Protein AF-W2S645-F1 (afdb_monomer)

Mean predicted aligned error: 14.02 Å

Radius of gyration: 31.03 Å; Cα contacts (8 Å, |Δi|>4): 137; chains: 1; bounding box: 43×49×145 Å

Sequence (238 aa):
MSNQQPLQQSALLRNGGEDGESGNEASSAQEDRTIAEILSVLRNLRITIPTTQTELHSRLSTARNIIAFLNGSSWLARPDRYDDQIFIIAELQNISYHDTDFGGAQDIAQWCVRSYLELLAQNRADEAPEVLTGLGHAWLLRAQRILARIHRQEGSSSSGASSGQRSAGRAYSITSSEDAREAARQNIEADARAGGPDYVEARGMLLPATEHFQRAVAAAERAGRSSGDCLASVSLLA

pLDDT: mean 77.24, std 18.55, range [36.47, 97.62]

Foldseek 3Di:
DDDDDDDDDDDDDDDDDDPPPVVVVVVVVVVVVVLVVLLVVLVVVVVDDDPDPVVLVVLLVSLVVVLVVVVVDCVLVDPVCVVSLLSNLLSLCVSQLSDLAPHGPVVSLVSSLVSLVSNCVNVPVQQCLSSLLSNLVSLVSRLSNLVVVVVVVVVVVPPDPDDDPPDDDDDDDPCVVVVVVVVVVVVVVVVVCCPDPSVVVSCVSNVSSVVSNVSSVSNCVVVVVVDCVNVVVVVVVD

Secondary structure (DSSP, 8-state):
----------------SSTTHHHHHHHHHHHHHHHHHHHHHHHHHHH----SHHHHHHHHHHHHHHHHHHHTSSGGG-GGGHHHHHHHHHHHHHHHTS-TTT---HHHHHHHHHHHHHHHHHS-TTS-HHHHHHHHHHHHHHHHHHHHHHHHHHHHTT-SS-S---------S-HHHHHHHHHHHHHHHHHHHHTSHHHHHHHHHHHHHHHHHHHHHHHHHHTT---THHHHHHHTT-

Solvent-accessible surface area (backbone atoms only — not comparable to full-atom values): 13975 Å² total; per-residue (Å²): 135,85,82,85,88,87,87,87,86,87,87,81,87,92,82,88,88,69,78,67,62,63,54,53,52,54,50,51,53,50,50,54,51,52,50,55,50,50,53,52,51,51,56,53,48,72,78,54,78,68,87,44,73,66,53,45,51,52,50,53,52,52,50,49,53,51,50,56,53,52,74,76,46,68,67,85,79,41,79,94,42,50,70,59,51,54,51,54,41,52,54,46,34,54,62,16,55,74,38,56,71,83,55,40,47,59,71,50,38,53,48,32,53,51,52,37,53,52,48,36,68,71,61,47,81,64,70,48,29,68,47,27,40,52,51,14,48,52,30,47,60,65,29,32,34,46,50,48,49,52,51,53,54,59,64,59,70,71,77,81,86,83,85,79,93,83,73,92,79,82,93,66,100,53,60,73,64,51,52,52,50,49,51,50,48,52,50,53,51,49,55,58,48,60,72,28,71,62,46,51,52,36,49,67,32,43,51,60,15,52,54,27,38,54,50,15,52,55,20,28,54,75,68,70,58,74,52,68,66,70,56,49,67,58,63,77,76,116

Structure (mmCIF, N/CA/C/O backbone):
data_AF-W2S645-F1
#
_entry.id   AF-W2S645-F1
#
loop_
_atom_site.group_PDB
_atom_site.id
_atom_site.type_symbol
_atom_site.label_atom_id
_atom_site.label_alt_id
_atom_site.label_comp_id
_atom_site.label_asym_id
_atom_site.label_entity_id
_atom_site.label_seq_id
_atom_site.pdbx_PDB_ins_code
_atom_site.Cartn_x
_atom_site.Cartn_y
_atom_site.Cartn_z
_atom_site.occupancy
_atom_site.B_iso_or_equiv
_atom_site.auth_seq_id
_atom_site.auth_comp_id
_atom_site.auth_asym_id
_atom_site.auth_atom_id
_atom_site.pdbx_PDB_model_num
ATOM 1 N N . MET A 1 1 ? -20.274 30.494 88.418 1.00 38.84 1 MET A N 1
ATOM 2 C CA . MET A 1 1 ? -19.403 29.318 88.211 1.00 38.84 1 MET A CA 1
ATOM 3 C C . MET A 1 1 ? -19.685 28.847 86.792 1.00 38.84 1 MET A C 1
ATOM 5 O O . MET A 1 1 ? -20.747 28.298 86.568 1.00 38.84 1 MET A O 1
ATOM 9 N N . SER A 1 2 ? -19.017 29.459 85.808 1.00 38.66 2 SER A N 1
ATOM 10 C CA . SER A 1 2 ? -17.857 28.882 85.087 1.00 38.66 2 SER A CA 1
ATOM 11 C C . SER A 1 2 ? -18.331 27.923 83.986 1.00 38.66 2 SER A C 1
ATOM 13 O O . SER A 1 2 ? -19.128 27.053 84.286 1.00 38.66 2 SER A O 1
ATOM 15 N N . ASN A 1 3 ? -17.882 27.925 82.734 1.00 38.06 3 ASN A N 1
ATOM 16 C CA . ASN A 1 3 ? -17.053 28.790 81.892 1.00 38.06 3 ASN A CA 1
ATOM 17 C C . ASN A 1 3 ? -17.103 28.139 80.474 1.00 38.06 3 ASN A C 1
ATOM 19 O O . ASN A 1 3 ? -17.339 26.938 80.394 1.00 38.06 3 ASN A O 1
ATOM 23 N N . GLN A 1 4 ? -16.790 28.900 79.415 1.00 41.31 4 GLN A N 1
ATOM 24 C CA . GLN A 1 4 ? -16.292 28.461 78.082 1.00 41.31 4 GLN A CA 1
ATOM 25 C C . GLN A 1 4 ? -17.241 27.932 76.966 1.00 41.31 4 GLN A C 1
ATOM 27 O O . GLN A 1 4 ? -17.705 26.798 76.964 1.00 41.31 4 GLN A O 1
ATOM 32 N N . GLN A 1 5 ? -17.384 28.766 75.922 1.00 44.97 5 GLN A N 1
ATOM 33 C CA . GLN A 1 5 ? -17.409 28.414 74.479 1.00 44.97 5 GLN A CA 1
ATOM 34 C C . GLN A 1 5 ? -15.957 28.156 73.960 1.00 44.97 5 GLN A C 1
ATOM 36 O O . GLN A 1 5 ? -15.031 28.408 74.736 1.00 44.97 5 GLN A O 1
ATOM 41 N N . PRO A 1 6 ? -15.666 27.964 72.644 1.00 65.50 6 PRO A N 1
ATOM 42 C CA . PRO A 1 6 ? -16.213 27.088 71.572 1.00 65.50 6 PRO A CA 1
ATOM 43 C C . PRO A 1 6 ? -15.082 26.375 70.761 1.00 65.50 6 PRO A C 1
ATOM 45 O O . PRO A 1 6 ? -13.963 26.865 70.765 1.00 65.50 6 PRO A O 1
ATOM 48 N N . LEU A 1 7 ? -15.336 25.321 69.959 1.00 40.84 7 LEU A N 1
ATOM 49 C CA . LEU A 1 7 ? -14.443 24.934 68.834 1.00 40.84 7 LEU A CA 1
ATOM 50 C C . LEU A 1 7 ? -15.182 24.192 67.700 1.00 40.84 7 LEU A C 1
ATOM 52 O O . LEU A 1 7 ? -16.014 23.321 67.932 1.00 40.84 7 LEU A O 1
ATOM 56 N N . GLN A 1 8 ? -14.839 24.583 66.471 1.00 46.38 8 GLN A N 1
ATOM 57 C CA . GLN A 1 8 ? -15.268 24.046 65.176 1.00 46.38 8 GLN A CA 1
ATOM 58 C C . GLN A 1 8 ? -14.638 22.676 64.872 1.00 46.38 8 GLN A C 1
ATOM 60 O O . GLN A 1 8 ? -13.473 22.486 65.212 1.00 46.38 8 GLN A O 1
ATOM 65 N N . GLN A 1 9 ? -15.305 21.809 64.091 1.00 39.84 9 GLN A N 1
ATOM 66 C CA . GLN A 1 9 ? -14.607 21.088 63.015 1.00 39.84 9 GLN A CA 1
ATOM 67 C C . GLN A 1 9 ? -15.524 20.500 61.933 1.00 39.84 9 GLN A C 1
ATOM 69 O O . GLN A 1 9 ? -16.557 19.888 62.187 1.00 39.84 9 GLN A O 1
ATOM 74 N N . SER A 1 10 ? -15.071 20.738 60.711 1.00 45.22 10 SER A N 1
ATOM 75 C CA . SER A 1 10 ? -15.556 20.342 59.400 1.00 45.22 10 SER A CA 1
ATOM 76 C C . SER A 1 10 ? -15.635 18.827 59.181 1.00 45.22 10 SER A C 1
ATOM 78 O O . SER A 1 10 ? -14.757 18.090 59.617 1.00 45.22 10 SER A O 1
ATOM 80 N N . ALA A 1 11 ? -16.595 18.394 58.362 1.00 44.31 11 ALA A N 1
ATOM 81 C CA . ALA A 1 11 ? -16.482 17.180 57.551 1.00 44.31 11 ALA A CA 1
ATOM 82 C C . ALA A 1 11 ? -17.111 17.442 56.173 1.00 44.31 11 ALA A C 1
ATOM 84 O O . ALA A 1 11 ? -18.239 17.065 55.868 1.00 44.31 11 ALA A O 1
ATOM 85 N N . LEU A 1 12 ? -16.348 18.184 55.375 1.00 43.97 12 LEU A N 1
ATOM 86 C CA . LEU A 1 12 ? -16.385 18.178 53.918 1.00 43.97 12 LEU A CA 1
ATOM 87 C C . LEU A 1 12 ? -15.710 16.872 53.447 1.00 43.97 12 LEU A C 1
ATOM 89 O O . LEU A 1 12 ? -14.808 16.390 54.130 1.00 43.97 12 LEU A O 1
ATOM 93 N N . LEU A 1 13 ? -16.082 16.402 52.249 1.00 44.91 13 LEU A N 1
ATOM 94 C CA . LEU A 1 13 ? -15.442 15.359 51.420 1.00 44.91 13 LEU A CA 1
ATOM 95 C C . LEU A 1 13 ? -16.039 13.943 51.497 1.00 44.91 13 LEU A C 1
ATOM 97 O O . LEU A 1 13 ? -15.514 13.047 52.152 1.00 44.91 13 LEU A O 1
ATOM 101 N N . ARG A 1 14 ? -17.047 13.704 50.650 1.00 46.19 14 ARG A N 1
ATOM 102 C CA . ARG A 1 14 ? -17.091 12.472 49.847 1.00 46.19 14 ARG A CA 1
ATOM 103 C C . ARG A 1 14 ? -17.793 12.723 48.512 1.00 46.19 14 ARG A C 1
ATOM 105 O O . ARG A 1 14 ? -18.916 12.295 48.320 1.00 46.19 14 ARG A O 1
ATOM 112 N N . ASN A 1 15 ? -17.122 13.449 47.625 1.00 47.44 15 ASN A N 1
ATOM 113 C CA . ASN A 1 15 ? -17.332 13.379 46.179 1.00 47.44 15 ASN A CA 1
ATOM 114 C C . ASN A 1 15 ? -15.948 13.531 45.550 1.00 47.44 15 ASN A C 1
ATOM 116 O O . ASN A 1 15 ? -15.304 14.564 45.706 1.00 47.44 15 ASN A O 1
ATOM 120 N N . GLY A 1 16 ? -15.458 12.456 44.953 1.00 52.47 16 GLY A N 1
ATOM 121 C CA . GLY A 1 16 ? -14.119 12.365 44.386 1.00 52.47 16 GLY A CA 1
ATOM 122 C C . GLY A 1 16 ? -13.925 10.951 43.872 1.00 52.47 16 GLY A C 1
ATOM 123 O O . GLY A 1 16 ? -13.425 10.095 44.599 1.00 52.47 16 GLY A O 1
ATOM 124 N N . GLY A 1 17 ? -14.425 10.697 42.664 1.00 49.31 17 GLY A N 1
ATOM 125 C CA . GLY A 1 17 ? -14.349 9.377 42.045 1.00 49.31 17 GLY A CA 1
ATOM 126 C C . GLY A 1 17 ? -14.963 9.223 40.651 1.00 49.31 17 GLY A C 1
ATOM 127 O O . GLY A 1 17 ? -14.959 8.100 40.172 1.00 49.31 17 GLY A O 1
ATOM 128 N N . GLU A 1 18 ? -15.464 10.279 39.994 1.00 53.81 18 GLU A N 1
ATOM 129 C CA . GLU A 1 18 ? -16.131 10.153 38.675 1.00 53.81 18 GLU A CA 1
ATOM 130 C C . GLU A 1 18 ? -15.509 11.022 37.559 1.00 53.81 18 GLU A C 1
ATOM 132 O O . GLU A 1 18 ? -15.958 10.986 36.416 1.00 53.81 18 GLU A O 1
ATOM 137 N N . ASP A 1 19 ? -14.421 11.751 37.834 1.00 53.75 19 ASP A N 1
ATOM 138 C CA . ASP A 1 19 ? -13.823 12.681 36.854 1.00 53.75 19 ASP A CA 1
ATOM 139 C C . ASP A 1 19 ? -12.869 12.001 35.842 1.00 53.75 19 ASP A C 1
ATOM 141 O O . ASP A 1 19 ? -12.297 12.661 34.975 1.00 53.75 19 ASP A O 1
ATOM 145 N N . GLY A 1 20 ? -12.658 10.682 35.948 1.00 52.88 20 GLY A N 1
ATOM 146 C CA . GLY A 1 20 ? -11.708 9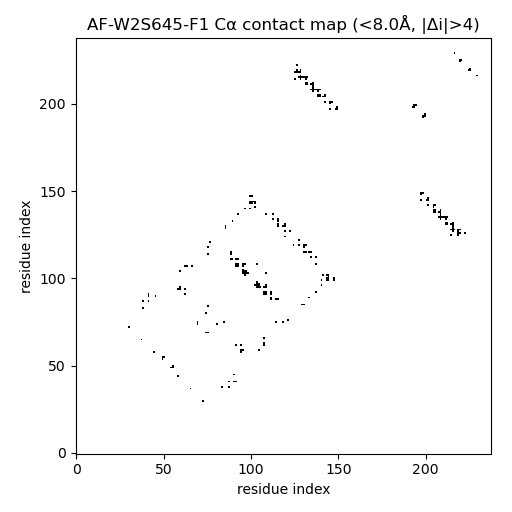.932 35.110 1.00 52.88 20 GLY A CA 1
ATOM 147 C C . GLY A 1 20 ? -12.299 9.342 33.824 1.00 52.88 20 GLY A C 1
ATOM 148 O O . GLY A 1 20 ? -11.622 9.315 32.797 1.00 52.88 20 GLY A O 1
ATOM 149 N N . GLU A 1 21 ? -13.554 8.886 33.852 1.00 52.78 21 GLU A N 1
ATOM 150 C CA . GLU A 1 21 ? -14.207 8.257 32.688 1.00 52.78 21 GLU A CA 1
ATOM 151 C C . GLU A 1 21 ? -14.665 9.295 31.659 1.00 52.78 21 GLU A C 1
ATOM 153 O O . GLU A 1 21 ? -14.428 9.144 30.460 1.00 52.78 21 GLU A O 1
ATOM 158 N N . SER A 1 22 ? -15.210 10.415 32.130 1.00 57.88 22 SER A N 1
ATOM 159 C CA . SER A 1 22 ? -15.741 11.482 31.277 1.00 57.88 22 SER A CA 1
ATOM 160 C C . SER A 1 22 ? -14.655 12.203 30.459 1.00 57.88 22 SER A C 1
ATOM 162 O O . SER A 1 22 ? -14.916 12.652 29.342 1.00 57.88 22 SER A O 1
ATOM 164 N N . GLY A 1 23 ? -13.412 12.258 30.954 1.00 61.41 23 GLY A N 1
ATOM 165 C CA . GLY A 1 23 ? -12.272 12.802 30.206 1.00 61.41 23 GLY A CA 1
ATOM 166 C C . GLY A 1 23 ? -11.786 11.894 29.070 1.00 61.41 23 GLY A C 1
ATOM 167 O O . GLY A 1 23 ? -11.435 12.382 27.993 1.00 61.41 23 GLY A O 1
ATOM 168 N N . ASN A 1 24 ? -11.798 10.574 29.279 1.00 65.56 24 ASN A N 1
ATOM 169 C CA . ASN A 1 24 ? -11.319 9.612 28.286 1.00 65.56 24 ASN A CA 1
ATOM 170 C C . ASN A 1 24 ? -12.340 9.420 27.151 1.00 65.56 24 ASN A C 1
ATOM 172 O O . ASN A 1 24 ? -11.973 9.380 25.976 1.00 65.56 24 ASN A O 1
ATOM 176 N N . GLU A 1 25 ? -13.633 9.410 27.486 1.00 68.56 25 GLU A N 1
ATOM 177 C CA . GLU A 1 25 ? -14.718 9.374 26.500 1.00 68.56 25 GLU A CA 1
ATOM 178 C C . GLU A 1 25 ? -14.715 10.618 25.603 1.00 68.56 25 GLU A C 1
ATOM 180 O O . GLU A 1 25 ? -14.778 10.495 24.378 1.00 68.56 25 GLU A O 1
ATOM 185 N N . ALA A 1 26 ? -14.546 11.814 26.177 1.00 74.56 26 ALA A N 1
ATOM 186 C CA . ALA A 1 26 ? -14.462 13.054 25.405 1.00 74.56 26 ALA A CA 1
ATOM 187 C C . ALA A 1 26 ? -13.250 13.080 24.455 1.00 74.56 26 ALA A C 1
ATOM 189 O O . ALA A 1 26 ? -13.375 13.537 23.315 1.00 74.56 26 ALA A O 1
ATOM 190 N N . SER A 1 27 ? -12.099 12.555 24.895 1.00 79.69 27 SER A N 1
ATOM 191 C CA . SER A 1 27 ? -10.903 12.421 24.054 1.00 79.69 27 SER A CA 1
ATOM 192 C C . SER A 1 27 ? -11.129 11.430 22.911 1.00 79.69 27 SER A C 1
ATOM 194 O O . SER A 1 27 ? -10.865 11.756 21.755 1.00 79.69 27 SER A O 1
ATOM 196 N N . SER A 1 28 ? -11.700 10.257 23.202 1.00 81.94 28 SER A N 1
ATOM 197 C CA . SER A 1 28 ? -11.998 9.238 22.186 1.00 81.94 28 SER A CA 1
ATOM 198 C C . SER A 1 28 ? -13.009 9.724 21.137 1.00 81.94 28 SER A C 1
ATOM 200 O O . SER A 1 28 ? -12.831 9.496 19.942 1.00 81.94 28 SER A O 1
ATOM 202 N N . ALA A 1 29 ? -14.024 10.489 21.554 1.00 86.25 29 ALA A N 1
ATOM 203 C CA . ALA A 1 29 ? -15.000 11.086 20.649 1.00 86.25 29 ALA A CA 1
ATOM 204 C C . ALA A 1 29 ? -14.371 12.161 19.750 1.00 86.25 29 ALA A C 1
ATOM 206 O O . ALA A 1 29 ? -14.770 12.322 18.595 1.00 86.25 29 ALA A O 1
ATOM 207 N N . GLN A 1 30 ? -13.392 12.909 20.264 1.00 88.50 30 GLN A N 1
ATOM 208 C CA . GLN A 1 30 ? -12.650 13.888 19.475 1.00 88.50 30 GLN A CA 1
ATOM 209 C C . GLN A 1 30 ? -11.712 13.208 18.466 1.00 88.50 30 GLN A C 1
ATOM 211 O O . GLN A 1 30 ? -11.620 13.659 17.320 1.00 88.50 30 GLN A O 1
ATOM 216 N N . GLU A 1 31 ? -11.063 12.107 18.850 1.00 88.12 31 GLU A N 1
ATOM 217 C CA . GLU A 1 31 ? -10.284 11.275 17.928 1.00 88.12 31 GLU A CA 1
ATOM 218 C C . GLU A 1 31 ? -11.163 10.723 16.801 1.00 88.12 31 GLU A C 1
ATOM 220 O O . GLU A 1 31 ? -10.813 10.872 15.633 1.00 88.12 31 GLU A O 1
ATOM 225 N N . ASP A 1 32 ? -12.341 10.182 17.122 1.00 90.56 32 ASP A N 1
ATOM 226 C CA . ASP A 1 32 ? -13.281 9.646 16.131 1.00 90.56 32 ASP A CA 1
ATOM 227 C C . ASP A 1 32 ? -13.741 10.710 15.120 1.00 90.56 32 ASP A C 1
ATOM 229 O O . ASP A 1 32 ? -13.794 10.446 13.916 1.00 90.56 32 ASP A O 1
ATOM 233 N N . ARG A 1 33 ? -14.018 11.940 15.578 1.00 93.31 33 ARG A N 1
ATOM 234 C CA . ARG A 1 33 ? -14.317 13.067 14.673 1.00 93.31 33 ARG A CA 1
ATOM 235 C C . ARG A 1 33 ? -13.144 13.367 13.747 1.00 93.31 33 ARG A C 1
ATOM 237 O O . ARG A 1 33 ? -13.340 13.532 12.547 1.00 93.31 33 ARG A O 1
ATOM 244 N N . THR A 1 34 ? -11.933 13.392 14.295 1.00 93.69 34 THR A N 1
ATOM 245 C CA . THR A 1 34 ? -10.722 13.683 13.519 1.00 93.69 34 THR A CA 1
ATOM 246 C C . THR A 1 34 ? -10.455 12.588 12.482 1.00 93.69 34 THR A C 1
ATOM 248 O O . THR A 1 34 ? -10.104 12.886 11.343 1.00 93.69 34 THR A O 1
ATOM 251 N N . ILE A 1 35 ? -10.687 11.317 12.822 1.00 94.69 35 ILE A N 1
ATOM 252 C CA . ILE A 1 35 ? -10.588 10.196 11.875 1.00 94.69 35 ILE A CA 1
ATOM 253 C C . ILE A 1 35 ? -11.623 10.347 10.752 1.00 94.69 35 ILE A C 1
ATOM 255 O O . ILE A 1 35 ? -11.276 10.201 9.580 1.00 94.69 35 ILE A O 1
ATOM 259 N N . ALA A 1 36 ? -12.871 10.702 11.070 1.00 95.06 36 ALA A N 1
ATOM 260 C CA . ALA A 1 36 ? -13.901 10.937 10.058 1.00 95.06 36 ALA A CA 1
ATOM 261 C C . ALA A 1 36 ? -13.526 12.081 9.095 1.00 95.06 36 ALA A C 1
ATOM 263 O O . ALA A 1 36 ? -13.718 11.967 7.879 1.00 95.06 36 ALA A O 1
ATOM 264 N N . GLU A 1 37 ? -12.933 13.156 9.617 1.00 96.50 37 GLU A N 1
ATOM 265 C CA . GLU A 1 37 ? -12.387 14.247 8.808 1.00 96.50 37 GLU A CA 1
ATOM 266 C C . GLU A 1 37 ? -11.248 13.757 7.904 1.00 96.50 37 GLU A C 1
ATOM 268 O O . GLU A 1 37 ? -11.293 13.997 6.696 1.00 96.50 37 GLU A O 1
ATOM 273 N N . ILE A 1 38 ? -10.285 12.997 8.439 1.00 96.94 38 ILE A N 1
ATOM 274 C CA . ILE A 1 38 ? -9.182 12.398 7.667 1.00 96.94 38 ILE A CA 1
ATOM 275 C C . ILE A 1 38 ? -9.719 11.538 6.519 1.00 96.94 38 ILE A C 1
ATOM 277 O O . ILE A 1 38 ? -9.278 11.690 5.378 1.00 96.94 38 ILE A O 1
ATOM 281 N N . LEU A 1 39 ? -10.703 10.675 6.786 1.00 96.62 39 LEU A N 1
ATOM 282 C CA . LEU A 1 39 ? -11.341 9.845 5.763 1.00 96.62 39 LEU A CA 1
ATOM 283 C C . LEU A 1 39 ? -11.970 10.701 4.659 1.00 96.62 39 LEU A C 1
ATOM 285 O O . LEU A 1 39 ? -11.807 10.400 3.476 1.00 96.62 39 LEU A O 1
ATOM 289 N N . SER A 1 40 ? -12.666 11.782 5.022 1.00 96.94 40 SER A N 1
ATOM 290 C CA . SER A 1 40 ? -13.267 12.699 4.047 1.00 96.94 40 SER A CA 1
ATOM 291 C C . SER A 1 40 ? -12.212 13.395 3.177 1.00 96.94 40 SER A C 1
ATOM 293 O O . SER A 1 40 ? -12.368 13.461 1.954 1.00 96.94 40 SER A O 1
ATOM 295 N N . VAL A 1 41 ? -11.104 13.832 3.785 1.00 96.94 41 VAL A N 1
ATOM 296 C CA . VAL A 1 41 ? -9.980 14.472 3.095 1.00 96.94 41 VAL A CA 1
ATOM 297 C C . VAL A 1 41 ? -9.332 13.492 2.127 1.00 96.94 41 VAL A C 1
ATOM 299 O O . VAL A 1 41 ? -9.162 13.825 0.958 1.00 96.94 41 VAL A O 1
ATOM 302 N N . LEU A 1 42 ? -9.020 12.270 2.563 1.00 96.06 42 LEU A N 1
ATOM 303 C CA . LEU A 1 42 ? -8.399 11.257 1.706 1.00 96.06 42 LEU A CA 1
ATOM 304 C C . LEU A 1 42 ? -9.312 10.841 0.545 1.00 96.06 42 LEU A C 1
ATOM 306 O O . LEU A 1 42 ? -8.838 10.726 -0.583 1.00 96.06 42 LEU A O 1
ATOM 310 N N . ARG A 1 43 ? -10.625 10.705 0.773 1.00 95.50 43 ARG A N 1
ATOM 311 C CA . ARG A 1 43 ? -11.601 10.438 -0.303 1.00 95.50 43 ARG A CA 1
ATOM 312 C C . ARG A 1 43 ? -11.644 11.564 -1.338 1.00 95.50 43 ARG A C 1
ATOM 314 O O . ARG A 1 43 ? -11.698 11.282 -2.532 1.00 95.50 43 ARG A O 1
ATOM 321 N N . ASN A 1 44 ? -11.594 12.822 -0.899 1.00 94.19 44 ASN A N 1
ATOM 322 C CA . ASN A 1 44 ? -11.531 13.977 -1.798 1.00 94.19 44 ASN A CA 1
ATOM 323 C C . ASN A 1 44 ? -10.205 14.006 -2.573 1.00 94.19 44 ASN A C 1
ATOM 325 O O . ASN A 1 44 ? -10.182 14.189 -3.792 1.00 94.19 44 ASN A O 1
ATOM 329 N N . LEU A 1 45 ? -9.094 13.737 -1.885 1.00 92.62 45 LEU A N 1
ATOM 330 C CA . LEU A 1 45 ? -7.807 13.623 -2.546 1.00 92.62 45 LEU A CA 1
ATOM 331 C C . LEU A 1 45 ? -7.871 12.540 -3.618 1.00 92.62 45 LEU A C 1
ATOM 333 O O . LEU A 1 45 ? -7.522 12.852 -4.744 1.00 92.62 45 LEU A O 1
ATOM 337 N N . ARG A 1 46 ? -8.364 11.331 -3.341 1.00 90.00 46 ARG A N 1
ATOM 338 C CA . ARG A 1 46 ? -8.416 10.216 -4.305 1.00 90.00 46 ARG A CA 1
ATOM 339 C C . ARG A 1 46 ? -9.012 10.586 -5.669 1.00 90.00 46 ARG A C 1
ATOM 341 O O . ARG A 1 46 ? -8.488 10.150 -6.689 1.00 90.00 46 ARG A O 1
ATOM 348 N N . ILE A 1 47 ? -10.082 11.381 -5.698 1.00 90.75 47 ILE A N 1
ATOM 349 C CA . ILE A 1 47 ? -10.751 11.789 -6.948 1.00 90.75 47 ILE A CA 1
ATOM 350 C C . ILE A 1 47 ? -10.052 12.954 -7.664 1.00 90.75 47 ILE A C 1
ATOM 352 O O . ILE A 1 47 ? -10.288 13.179 -8.849 1.00 90.75 47 ILE A O 1
ATOM 356 N N . THR A 1 48 ? -9.181 13.683 -6.967 1.00 88.06 48 THR A N 1
ATOM 357 C CA . THR A 1 48 ? -8.481 14.853 -7.499 1.00 88.06 48 THR A CA 1
ATOM 358 C C . THR A 1 48 ? -7.085 14.457 -7.978 1.00 88.06 48 THR A C 1
ATOM 360 O O . THR A 1 48 ? -6.210 14.107 -7.182 1.00 88.06 48 THR A O 1
ATOM 363 N N . ILE A 1 49 ? -6.853 14.519 -9.290 1.00 86.25 49 ILE A N 1
ATOM 364 C CA . ILE A 1 49 ? -5.537 14.251 -9.883 1.00 86.25 49 ILE A CA 1
ATOM 365 C C . ILE A 1 49 ? -4.718 15.551 -9.846 1.00 86.25 49 ILE A C 1
ATOM 367 O O . ILE A 1 49 ? -5.186 16.553 -10.387 1.00 86.25 49 ILE A O 1
ATOM 371 N N . PRO A 1 50 ? -3.522 15.569 -9.226 1.00 86.50 50 PRO A N 1
ATOM 372 C CA . PRO A 1 50 ? -2.687 16.762 -9.206 1.00 86.50 50 PRO A CA 1
ATOM 373 C C . PRO A 1 50 ? -2.216 17.077 -10.627 1.00 86.50 50 PRO A C 1
ATOM 375 O O . PRO A 1 50 ? -1.636 16.230 -11.303 1.00 86.50 50 PRO A O 1
ATOM 378 N N . THR A 1 51 ? -2.469 18.302 -11.071 1.00 87.56 51 THR A N 1
ATOM 379 C CA . THR A 1 51 ? -2.062 18.800 -12.394 1.00 87.56 51 THR A CA 1
ATOM 380 C C . THR A 1 51 ? -0.786 19.630 -12.324 1.00 87.56 51 THR A C 1
ATOM 382 O O . THR A 1 51 ? -0.085 19.789 -13.322 1.00 87.56 51 THR A O 1
ATOM 385 N N . THR A 1 52 ? -0.461 20.143 -11.134 1.00 89.69 52 THR A N 1
ATOM 386 C CA . THR A 1 52 ? 0.723 20.969 -10.892 1.00 89.69 52 THR A CA 1
ATOM 387 C C . THR A 1 52 ? 1.617 20.395 -9.795 1.00 89.69 52 THR A C 1
ATOM 389 O O . THR A 1 52 ? 1.171 19.699 -8.880 1.00 89.69 52 THR A O 1
ATOM 392 N N . GLN A 1 53 ? 2.903 20.753 -9.838 1.00 88.69 53 GLN A N 1
ATOM 393 C CA . GLN A 1 53 ? 3.867 20.378 -8.799 1.00 88.69 53 GLN A CA 1
ATOM 394 C C . GLN A 1 53 ? 3.495 20.947 -7.418 1.00 88.69 53 GLN A C 1
ATOM 396 O O . GLN A 1 53 ? 3.752 20.318 -6.391 1.00 88.69 53 GLN A O 1
ATOM 401 N N . THR A 1 54 ? 2.875 22.129 -7.380 1.00 91.31 54 THR A N 1
ATOM 402 C CA . THR A 1 54 ? 2.433 22.772 -6.136 1.00 91.31 54 THR A CA 1
ATOM 403 C C . THR A 1 54 ? 1.296 21.991 -5.476 1.00 91.31 54 THR A C 1
ATOM 405 O O . THR A 1 54 ? 1.333 21.766 -4.267 1.00 91.31 54 THR A O 1
ATOM 408 N N . GLU A 1 55 ? 0.320 21.517 -6.260 1.00 91.31 55 GLU A N 1
ATOM 409 C CA . GLU A 1 55 ? -0.766 20.652 -5.773 1.00 91.31 55 GLU A CA 1
ATOM 410 C C . GLU A 1 55 ? -0.224 19.334 -5.222 1.00 91.31 55 GLU A C 1
ATOM 412 O O . GLU A 1 55 ? -0.621 18.902 -4.139 1.00 91.31 55 GLU A O 1
ATOM 417 N N . LEU A 1 56 ? 0.735 18.725 -5.925 1.00 91.38 56 LEU A N 1
ATOM 418 C CA . LEU A 1 56 ? 1.407 17.519 -5.457 1.00 91.38 56 LEU A CA 1
ATOM 419 C C . LEU A 1 56 ? 2.124 17.757 -4.120 1.00 91.38 56 LEU A C 1
ATOM 421 O O . LEU A 1 56 ? 1.961 16.973 -3.185 1.00 91.38 56 LEU A O 1
ATOM 425 N N . HIS A 1 57 ? 2.885 18.847 -3.997 1.00 92.19 57 HIS A N 1
ATOM 426 C CA . HIS A 1 57 ? 3.568 19.181 -2.748 1.00 92.19 57 HIS A CA 1
ATOM 427 C C . HIS A 1 57 ? 2.579 19.389 -1.594 1.00 92.19 57 HIS A C 1
ATOM 429 O O . HIS A 1 57 ? 2.792 18.854 -0.505 1.00 92.19 57 HIS A O 1
ATOM 435 N N . SER A 1 58 ? 1.470 20.095 -1.843 1.00 94.06 58 SER A N 1
ATOM 436 C CA . SER A 1 58 ? 0.393 20.269 -0.863 1.00 94.06 58 SER A CA 1
ATOM 437 C C . SER A 1 58 ? -0.237 18.937 -0.461 1.00 94.06 58 SER A C 1
ATOM 439 O O . SER A 1 58 ? -0.552 18.720 0.702 1.00 94.06 58 SER A O 1
ATOM 441 N N . ARG A 1 59 ? -0.406 18.008 -1.401 1.00 93.94 59 ARG A N 1
ATOM 442 C CA . ARG A 1 59 ? -0.959 16.682 -1.109 1.00 93.94 59 ARG A CA 1
ATOM 443 C C . ARG A 1 59 ? -0.033 15.869 -0.210 1.00 93.94 59 ARG A C 1
ATOM 445 O O . ARG A 1 59 ? -0.485 15.240 0.745 1.00 93.94 59 ARG A O 1
ATOM 452 N N . LEU A 1 60 ? 1.269 15.909 -0.494 1.00 94.62 60 LEU A N 1
ATOM 453 C CA . LEU A 1 60 ? 2.284 15.240 0.315 1.00 94.62 60 LEU A CA 1
ATOM 454 C C . LEU A 1 60 ? 2.405 15.866 1.711 1.00 94.62 60 LEU A C 1
ATOM 456 O O . LEU A 1 60 ? 2.607 15.139 2.682 1.00 94.62 60 LEU A O 1
ATOM 460 N N . SER A 1 61 ? 2.273 17.189 1.845 1.00 96.00 61 SER A N 1
ATOM 461 C CA . SER A 1 61 ? 2.267 17.840 3.161 1.00 96.00 61 SER A CA 1
ATOM 462 C C . SER A 1 61 ? 1.023 17.464 3.971 1.00 96.00 61 SER A C 1
ATOM 464 O O . SER A 1 61 ? 1.157 17.102 5.140 1.00 96.00 61 SER A O 1
ATOM 466 N N . THR A 1 62 ? -0.161 17.426 3.350 1.00 96.50 62 THR A N 1
ATOM 467 C CA . THR A 1 62 ? -1.387 16.919 3.984 1.00 96.50 62 THR A CA 1
ATOM 468 C C . THR A 1 62 ? -1.216 15.479 4.468 1.00 96.50 62 THR A C 1
ATOM 470 O O . THR A 1 62 ? -1.517 15.189 5.623 1.00 96.50 62 THR A O 1
ATOM 473 N N . ALA A 1 63 ? -0.672 14.589 3.634 1.00 97.00 63 ALA A N 1
ATOM 474 C CA . ALA A 1 63 ? -0.417 13.199 4.010 1.00 97.00 63 ALA A CA 1
ATOM 475 C C . ALA A 1 63 ? 0.525 13.078 5.224 1.00 97.00 63 ALA A C 1
ATOM 477 O O . ALA A 1 63 ? 0.254 12.307 6.144 1.00 97.00 63 ALA A O 1
ATOM 478 N N . ARG A 1 64 ? 1.596 13.881 5.280 1.00 97.62 64 ARG A N 1
ATOM 479 C CA . ARG A 1 64 ? 2.514 13.910 6.434 1.00 97.62 64 ARG A CA 1
ATOM 480 C C . ARG A 1 64 ? 1.847 14.414 7.709 1.00 97.62 64 ARG A C 1
ATOM 482 O O . ARG A 1 64 ? 2.093 13.852 8.772 1.00 97.62 64 ARG A O 1
ATOM 489 N N . ASN A 1 65 ? 0.992 15.430 7.610 1.00 97.62 65 ASN A N 1
ATOM 490 C CA . ASN A 1 65 ? 0.245 15.946 8.758 1.00 97.62 65 ASN A CA 1
ATOM 491 C C . ASN A 1 65 ? -0.726 14.895 9.313 1.00 97.62 65 ASN A C 1
ATOM 493 O O . ASN A 1 65 ? -0.794 14.708 10.526 1.00 97.62 65 ASN A O 1
ATOM 497 N N . ILE A 1 66 ? -1.415 14.165 8.427 1.00 97.56 66 ILE A N 1
ATOM 498 C CA . ILE A 1 66 ? -2.261 13.026 8.805 1.00 97.56 66 ILE A CA 1
ATOM 499 C C . ILE A 1 66 ? -1.421 11.981 9.544 1.00 97.56 66 ILE A C 1
ATOM 501 O O . ILE A 1 66 ? -1.756 11.604 10.661 1.00 97.56 66 ILE A O 1
ATOM 505 N N . ILE A 1 67 ? -0.287 11.564 8.975 1.00 97.38 67 ILE A N 1
ATOM 506 C CA . ILE A 1 67 ? 0.615 10.587 9.605 1.00 97.38 67 ILE A CA 1
ATOM 507 C C . ILE A 1 67 ? 1.098 11.055 10.983 1.00 97.38 67 ILE A C 1
ATOM 509 O O . ILE A 1 67 ? 1.144 10.257 11.920 1.00 97.38 67 ILE A O 1
ATOM 513 N N . ALA A 1 68 ? 1.460 12.332 11.129 1.00 96.88 68 ALA A N 1
ATOM 514 C CA . ALA A 1 68 ? 1.907 12.891 12.400 1.00 96.88 68 ALA A CA 1
ATOM 515 C C . ALA A 1 68 ? 0.819 12.798 13.480 1.00 96.88 68 ALA A C 1
ATOM 517 O O . ALA A 1 68 ? 1.115 12.377 14.597 1.00 96.88 68 ALA A O 1
ATOM 518 N N . PHE A 1 69 ? -0.432 13.118 13.132 1.00 95.44 69 PHE A N 1
ATOM 519 C CA . PHE A 1 69 ? -1.578 12.936 14.024 1.00 95.44 69 PHE A CA 1
ATOM 520 C C . PHE A 1 69 ? -1.780 11.459 14.386 1.00 95.44 69 PHE A C 1
ATOM 522 O O . PHE A 1 69 ? -1.838 11.109 15.563 1.00 95.44 69 PHE A O 1
ATOM 529 N N . LEU A 1 70 ? -1.809 10.580 13.380 1.00 95.31 70 LEU A N 1
ATOM 530 C CA . LEU A 1 70 ? -2.047 9.150 13.568 1.00 95.31 70 LEU A CA 1
ATOM 531 C C . LEU A 1 70 ? -0.987 8.497 14.466 1.00 95.31 70 LEU A C 1
ATOM 533 O O . LEU A 1 70 ? -1.342 7.706 15.335 1.00 95.31 70 LEU A O 1
ATOM 537 N N . ASN A 1 71 ? 0.291 8.868 14.324 1.00 94.19 71 ASN A N 1
ATOM 538 C CA . ASN A 1 71 ? 1.380 8.383 15.185 1.00 94.19 71 ASN A CA 1
ATOM 539 C C . ASN A 1 71 ? 1.227 8.790 16.661 1.00 94.19 71 ASN A C 1
ATOM 541 O O . ASN A 1 71 ? 1.771 8.113 17.529 1.00 94.19 71 ASN A O 1
ATOM 545 N N . GLY A 1 72 ? 0.545 9.903 16.944 1.00 91.12 72 GLY A N 1
ATOM 546 C CA . GLY A 1 72 ? 0.272 10.362 18.308 1.00 91.12 72 GLY A CA 1
ATOM 547 C C . GLY A 1 72 ? -0.978 9.739 18.933 1.00 91.12 72 GLY A C 1
ATOM 548 O O . GLY A 1 72 ? -1.247 9.988 20.104 1.00 91.12 72 GLY A O 1
ATOM 549 N N . SER A 1 73 ? -1.737 8.949 18.170 1.00 90.62 73 SER A N 1
ATOM 550 C CA . SER A 1 73 ? -3.030 8.395 18.581 1.00 90.62 73 SER A CA 1
ATOM 551 C C . SER A 1 73 ? -2.977 6.876 18.755 1.00 90.62 73 SER A C 1
ATOM 553 O O . SER A 1 73 ? -2.132 6.191 18.177 1.00 90.62 73 SER A O 1
ATOM 555 N N . SER A 1 74 ? -3.930 6.325 19.507 1.00 88.38 74 SER A N 1
ATOM 556 C CA . SER A 1 74 ? -4.082 4.871 19.682 1.00 88.38 74 SER A CA 1
ATOM 557 C C . SER A 1 74 ? -4.867 4.193 18.546 1.00 88.38 74 SER A C 1
ATOM 559 O O . SER A 1 74 ? -5.198 3.010 18.629 1.00 88.38 74 SER A O 1
ATOM 561 N N . TRP A 1 75 ? -5.152 4.922 17.461 1.00 88.62 75 TRP A N 1
ATOM 562 C CA . TRP A 1 75 ? -6.112 4.531 16.425 1.00 88.62 75 TRP A CA 1
ATOM 563 C C . TRP A 1 75 ? -5.803 3.188 15.743 1.00 88.62 75 TRP A C 1
ATOM 565 O O . TRP A 1 75 ? -6.726 2.479 15.358 1.00 88.62 75 TRP A O 1
ATOM 575 N N . LEU A 1 76 ? -4.523 2.827 15.592 1.00 89.00 76 LEU A N 1
ATOM 576 C CA . LEU A 1 76 ? -4.107 1.594 14.916 1.00 89.00 76 LEU A CA 1
ATOM 577 C C . LEU A 1 76 ? -4.213 0.364 15.827 1.00 89.00 76 LEU A C 1
ATOM 579 O O . LEU A 1 76 ? -4.191 -0.757 15.343 1.00 89.00 76 LEU A O 1
ATOM 583 N N . ALA A 1 77 ? -4.314 0.562 17.144 1.00 88.44 77 ALA A N 1
ATOM 584 C CA . ALA A 1 77 ? -4.517 -0.519 18.108 1.00 88.44 77 ALA A CA 1
ATOM 585 C C . ALA A 1 77 ? -6.005 -0.870 18.292 1.00 88.44 77 ALA A C 1
ATOM 587 O O . ALA A 1 77 ? -6.337 -1.767 19.065 1.00 88.44 77 ALA A O 1
ATOM 588 N N . ARG A 1 78 ? -6.906 -0.141 17.620 1.00 88.06 78 ARG A N 1
ATOM 589 C CA . ARG A 1 78 ? -8.359 -0.269 17.746 1.00 88.06 78 ARG A CA 1
ATOM 590 C C . ARG A 1 78 ? -8.916 -1.278 16.734 1.00 88.06 78 ARG A C 1
ATOM 592 O O . ARG A 1 78 ? -9.007 -0.948 15.553 1.00 88.06 78 ARG A O 1
ATOM 599 N N . PRO A 1 79 ? -9.319 -2.492 17.144 1.00 84.62 79 PRO A N 1
ATOM 600 C CA . PRO A 1 79 ? -9.794 -3.508 16.202 1.00 84.62 79 PRO A CA 1
ATOM 601 C C . PRO A 1 79 ? -11.159 -3.164 15.580 1.00 84.62 79 PRO A C 1
ATOM 603 O O . PRO A 1 79 ? -11.493 -3.668 14.513 1.00 84.62 79 PRO A O 1
ATOM 606 N N . ASP A 1 80 ? -11.943 -2.278 16.204 1.00 87.94 80 ASP A N 1
ATOM 607 C CA . ASP A 1 80 ? -13.265 -1.832 15.736 1.00 87.94 80 ASP A CA 1
ATOM 608 C C . ASP A 1 80 ? -13.220 -0.936 14.486 1.00 87.94 80 ASP A C 1
ATOM 610 O O . ASP A 1 80 ? -14.259 -0.626 13.905 1.00 87.94 80 ASP A O 1
ATOM 614 N N . ARG A 1 81 ? -12.024 -0.508 14.069 1.00 88.50 81 ARG A N 1
ATOM 615 C CA . ARG A 1 81 ? -11.796 0.433 12.962 1.00 88.50 81 ARG A CA 1
ATOM 616 C C . ARG A 1 81 ? -10.992 -0.188 11.818 1.00 88.50 81 ARG A C 1
ATOM 618 O O . ARG A 1 81 ? -10.388 0.542 11.039 1.00 88.50 81 ARG A O 1
ATOM 625 N N . TYR A 1 82 ? -10.967 -1.517 11.714 1.00 89.38 82 TYR A N 1
ATOM 626 C CA . TYR A 1 82 ? -10.139 -2.233 10.739 1.00 89.38 82 TYR A CA 1
ATOM 627 C C . TYR A 1 82 ? -10.298 -1.712 9.300 1.00 89.38 82 TYR A C 1
ATOM 629 O O . TYR A 1 82 ? -9.308 -1.379 8.653 1.00 89.38 82 TYR A O 1
ATOM 637 N N . ASP A 1 83 ? -11.532 -1.548 8.818 1.00 91.00 83 ASP A 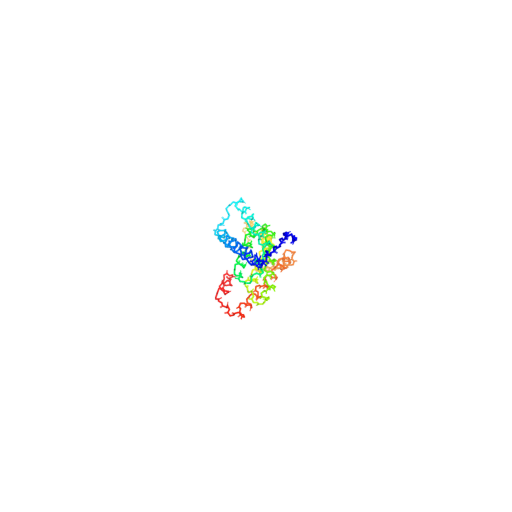N 1
ATOM 638 C CA . ASP A 1 83 ? -11.782 -1.078 7.448 1.00 91.00 83 ASP A CA 1
ATOM 639 C C . ASP A 1 83 ? -11.256 0.348 7.212 1.00 91.00 83 ASP A C 1
ATOM 641 O O . ASP A 1 83 ? -10.651 0.634 6.174 1.00 91.00 83 ASP A O 1
ATOM 645 N N . ASP A 1 84 ? -11.418 1.236 8.199 1.00 93.94 84 ASP A N 1
ATOM 646 C CA . ASP A 1 84 ? -10.889 2.601 8.147 1.00 93.94 84 ASP A CA 1
ATOM 647 C C . ASP A 1 84 ? -9.353 2.599 8.169 1.00 93.94 84 ASP A C 1
ATOM 649 O O . ASP A 1 84 ? -8.721 3.381 7.454 1.00 93.94 84 ASP A O 1
ATOM 653 N N . GLN A 1 85 ? -8.740 1.695 8.941 1.00 94.56 85 GLN A N 1
ATOM 654 C CA . GLN A 1 85 ? -7.288 1.515 8.987 1.00 94.56 85 GLN A CA 1
ATOM 655 C C . GLN A 1 85 ? -6.724 1.102 7.639 1.00 94.56 85 GLN A C 1
ATOM 657 O O . GLN A 1 85 ? -5.806 1.753 7.134 1.00 94.56 85 GLN A O 1
ATOM 662 N N . ILE A 1 86 ? -7.304 0.073 7.027 1.00 94.12 86 ILE A N 1
ATOM 663 C CA . ILE A 1 86 ? -6.903 -0.381 5.697 1.00 94.12 86 ILE A CA 1
ATOM 664 C C . ILE A 1 86 ? -7.075 0.737 4.676 1.00 94.12 86 ILE A C 1
ATOM 666 O O . ILE A 1 86 ? -6.149 1.005 3.909 1.00 94.12 86 ILE A O 1
ATOM 670 N N . PHE A 1 87 ? -8.218 1.425 4.688 1.00 95.31 87 PHE A N 1
ATOM 671 C CA . PHE A 1 87 ? -8.483 2.511 3.753 1.00 95.31 87 PHE A CA 1
ATOM 672 C C . PHE A 1 87 ? -7.445 3.634 3.872 1.00 95.31 87 PHE A C 1
ATOM 674 O O . PHE A 1 87 ? -6.846 4.029 2.873 1.00 95.31 87 PHE A O 1
ATOM 681 N N . ILE A 1 88 ? -7.190 4.129 5.086 1.00 96.38 88 ILE A N 1
ATOM 682 C CA . ILE A 1 88 ? -6.244 5.227 5.318 1.00 96.38 88 ILE A CA 1
ATOM 683 C C . ILE A 1 88 ? -4.835 4.839 4.861 1.00 96.38 88 ILE A C 1
ATOM 685 O O . ILE A 1 88 ? -4.189 5.611 4.149 1.00 96.38 88 ILE A O 1
ATOM 689 N N . ILE A 1 89 ? -4.361 3.647 5.235 1.00 96.62 89 ILE A N 1
ATOM 690 C CA . ILE A 1 89 ? -3.016 3.189 4.865 1.00 96.62 89 ILE A CA 1
ATOM 691 C C . ILE A 1 89 ? -2.911 3.016 3.343 1.00 96.62 89 ILE A C 1
ATOM 693 O O . ILE A 1 89 ? -1.924 3.448 2.747 1.00 96.62 89 ILE A O 1
ATOM 697 N N . ALA A 1 90 ? -3.927 2.443 2.694 1.00 95.19 90 ALA A N 1
ATOM 698 C CA . ALA A 1 90 ? -3.944 2.256 1.245 1.00 95.19 90 ALA A CA 1
ATOM 699 C C . ALA A 1 90 ? -3.924 3.590 0.479 1.00 95.19 90 ALA A C 1
ATOM 701 O O . ALA A 1 90 ? -3.157 3.744 -0.473 1.00 95.19 90 ALA A O 1
ATOM 702 N N . GLU A 1 91 ? -4.711 4.579 0.906 1.00 95.31 91 GLU A N 1
ATOM 703 C CA . GLU A 1 91 ? -4.730 5.894 0.256 1.00 95.31 91 GLU A CA 1
ATOM 704 C C . GLU A 1 91 ? -3.415 6.660 0.462 1.00 95.31 91 GLU A C 1
ATOM 706 O O . GLU A 1 91 ? -2.883 7.252 -0.480 1.00 95.31 91 GLU A O 1
ATOM 711 N N . LEU A 1 92 ? -2.831 6.608 1.664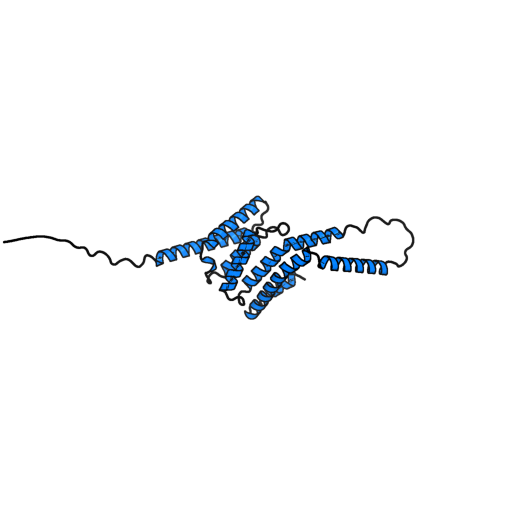 1.00 96.06 92 LEU A N 1
ATOM 712 C CA . LEU A 1 92 ? -1.515 7.203 1.919 1.00 96.06 92 LEU A CA 1
ATOM 713 C C . LEU A 1 92 ? -0.412 6.517 1.100 1.00 96.06 92 LEU A C 1
ATOM 715 O O . LEU A 1 92 ? 0.471 7.200 0.572 1.00 96.06 92 LEU A O 1
ATOM 719 N N . GLN A 1 93 ? -0.492 5.197 0.918 1.00 94.38 93 GLN A N 1
ATOM 720 C CA . GLN A 1 93 ? 0.408 4.463 0.033 1.00 94.38 93 GLN A CA 1
ATOM 721 C C . GLN A 1 93 ? 0.281 4.949 -1.415 1.00 94.38 93 GLN A C 1
ATOM 723 O O . GLN A 1 93 ? 1.299 5.263 -2.031 1.00 94.38 93 GLN A O 1
ATOM 728 N N . ASN A 1 94 ? -0.935 5.098 -1.943 1.00 91.44 94 ASN A N 1
ATOM 729 C CA . ASN A 1 94 ? -1.151 5.619 -3.297 1.00 91.44 94 ASN A CA 1
ATOM 730 C C . ASN A 1 94 ? -0.582 7.035 -3.471 1.00 91.44 94 ASN A C 1
ATOM 732 O O . ASN A 1 94 ? 0.061 7.329 -4.476 1.00 91.44 94 ASN A O 1
ATOM 736 N N . ILE A 1 95 ? -0.761 7.904 -2.472 1.00 92.44 95 ILE A N 1
ATOM 737 C CA . ILE A 1 95 ? -0.185 9.256 -2.475 1.00 92.44 95 ILE A CA 1
ATOM 738 C C . ILE A 1 95 ? 1.349 9.205 -2.476 1.00 92.44 95 ILE A C 1
ATOM 740 O O . ILE A 1 95 ? 1.998 10.020 -3.141 1.00 92.44 95 ILE A O 1
ATOM 744 N N . SER A 1 96 ? 1.944 8.260 -1.741 1.00 91.62 96 SER A N 1
ATOM 745 C CA . SER A 1 96 ? 3.398 8.143 -1.664 1.00 91.62 96 SER A CA 1
ATOM 746 C C . SER A 1 96 ? 4.007 7.852 -3.035 1.00 91.62 96 SER A C 1
ATOM 748 O O . SER A 1 96 ? 4.945 8.543 -3.421 1.00 91.62 96 SER A O 1
ATOM 750 N N . TYR A 1 97 ? 3.418 6.952 -3.824 1.00 86.38 97 TYR A N 1
ATOM 751 C CA . TYR A 1 97 ? 3.922 6.524 -5.135 1.00 86.38 97 TYR A CA 1
ATOM 752 C C . TYR A 1 97 ? 3.306 7.297 -6.313 1.00 86.38 97 TYR A C 1
ATOM 754 O O . TYR A 1 97 ? 2.874 6.713 -7.300 1.00 86.38 97 TYR A O 1
ATOM 762 N N . HIS A 1 98 ? 3.294 8.626 -6.220 1.00 81.75 98 HIS A N 1
ATOM 763 C CA . HIS A 1 98 ? 2.786 9.513 -7.275 1.00 81.75 98 HIS A CA 1
ATOM 764 C C . HIS A 1 98 ? 3.614 9.498 -8.574 1.00 81.75 98 HIS A C 1
ATOM 766 O O . HIS A 1 98 ? 3.106 9.915 -9.610 1.00 81.75 98 HIS A O 1
ATOM 772 N N . ASP A 1 99 ? 4.872 9.052 -8.517 1.00 77.44 99 ASP A N 1
ATOM 773 C CA . ASP A 1 99 ? 5.791 9.002 -9.652 1.00 77.44 99 ASP A CA 1
ATOM 774 C C . ASP A 1 99 ? 6.491 7.635 -9.705 1.00 77.44 99 ASP A C 1
ATOM 776 O O . ASP A 1 99 ? 7.267 7.267 -8.812 1.00 77.44 99 ASP A O 1
ATOM 780 N N . THR A 1 100 ? 6.186 6.866 -10.751 1.00 70.38 100 THR A N 1
ATOM 781 C CA . THR A 1 100 ? 6.715 5.514 -10.980 1.00 70.38 100 THR A CA 1
ATOM 782 C C . THR A 1 100 ? 8.170 5.515 -11.449 1.00 70.38 100 THR A C 1
ATOM 784 O O . THR A 1 100 ? 8.866 4.517 -11.265 1.00 70.38 100 THR A O 1
ATOM 787 N N . ASP A 1 101 ? 8.650 6.624 -12.013 1.00 67.81 101 ASP A N 1
ATOM 788 C CA . ASP A 1 101 ? 9.985 6.748 -12.596 1.00 67.81 101 ASP A CA 1
ATOM 789 C C . ASP A 1 101 ? 11.019 7.258 -11.585 1.00 67.81 101 ASP A C 1
ATOM 791 O O . ASP A 1 101 ? 12.152 6.767 -11.535 1.00 67.81 101 ASP A O 1
ATOM 795 N N . PHE A 1 102 ? 10.648 8.247 -10.769 1.00 65.75 102 PHE A N 1
ATOM 796 C CA . PHE A 1 102 ? 11.593 8.918 -9.869 1.00 65.75 102 PHE A CA 1
ATOM 797 C C . PHE A 1 102 ? 11.603 8.339 -8.449 1.00 65.75 102 PHE A C 1
ATOM 799 O O . PHE A 1 102 ? 12.583 8.511 -7.713 1.00 65.75 102 PHE A O 1
ATOM 806 N N . GLY A 1 103 ? 10.599 7.527 -8.116 1.00 65.31 103 GLY A N 1
ATOM 807 C CA . GLY A 1 103 ? 10.427 6.956 -6.791 1.00 65.31 103 GLY A CA 1
ATOM 808 C C . GLY A 1 103 ? 9.698 7.940 -5.883 1.00 65.31 103 GLY A C 1
ATOM 809 O O . GLY A 1 103 ? 10.097 9.091 -5.727 1.00 65.31 103 GLY A O 1
ATOM 810 N N . GLY A 1 104 ? 8.600 7.463 -5.310 1.00 83.31 104 GLY A N 1
ATOM 811 C CA . GLY A 1 104 ? 7.686 8.242 -4.490 1.00 83.31 104 GLY A CA 1
ATOM 812 C C . GLY A 1 104 ? 8.253 8.781 -3.167 1.00 83.31 104 GLY A C 1
ATOM 813 O O . GLY A 1 104 ? 9.431 8.644 -2.841 1.00 83.31 104 GLY A O 1
ATOM 814 N N . ALA A 1 105 ? 7.374 9.370 -2.355 1.00 90.62 105 ALA A N 1
ATOM 815 C CA . ALA A 1 105 ? 7.681 9.842 -1.006 1.00 90.62 105 ALA A CA 1
ATOM 816 C C . ALA A 1 105 ? 7.989 8.664 -0.060 1.00 90.62 105 ALA A C 1
ATOM 818 O O . ALA A 1 105 ? 7.093 8.050 0.524 1.00 90.62 105 ALA A O 1
ATOM 819 N N . GLN A 1 106 ? 9.278 8.346 0.076 1.00 90.56 106 GLN A N 1
ATOM 820 C CA . GLN A 1 106 ? 9.766 7.167 0.793 1.00 90.56 106 GLN A CA 1
ATOM 821 C C . GLN A 1 106 ? 9.385 7.148 2.279 1.00 90.56 106 GLN A C 1
ATOM 823 O O . GLN A 1 106 ? 9.123 6.081 2.827 1.00 90.56 106 GLN A O 1
ATOM 828 N N . ASP A 1 107 ? 9.332 8.312 2.923 1.00 94.19 107 ASP A N 1
ATOM 829 C CA . ASP A 1 107 ? 8.929 8.460 4.321 1.00 94.19 107 ASP A CA 1
ATOM 830 C C . ASP A 1 107 ? 7.487 7.982 4.551 1.00 94.19 107 ASP A C 1
ATOM 832 O O . ASP A 1 107 ? 7.221 7.202 5.467 1.00 94.19 107 ASP A O 1
ATOM 836 N N . ILE A 1 108 ? 6.574 8.381 3.662 1.00 95.88 108 ILE A N 1
ATOM 837 C CA . ILE A 1 108 ? 5.164 7.973 3.688 1.00 95.88 108 ILE A CA 1
ATOM 838 C C . ILE A 1 108 ? 5.042 6.479 3.360 1.00 95.88 108 ILE A C 1
ATOM 840 O O . ILE A 1 108 ? 4.347 5.746 4.063 1.00 95.88 108 ILE A O 1
ATOM 844 N N . ALA A 1 109 ? 5.755 6.002 2.336 1.00 93.44 109 ALA A N 1
ATOM 845 C CA . ALA A 1 109 ? 5.734 4.594 1.942 1.00 93.44 109 ALA A CA 1
ATOM 846 C C . ALA A 1 109 ? 6.231 3.666 3.066 1.00 93.44 109 ALA A C 1
ATOM 848 O O . ALA A 1 109 ? 5.612 2.642 3.361 1.00 93.44 109 ALA A O 1
ATOM 849 N N . GLN A 1 110 ? 7.325 4.039 3.739 1.00 94.75 110 GLN A N 1
ATOM 850 C CA . GLN A 1 110 ? 7.868 3.283 4.867 1.00 94.75 110 GLN A CA 1
ATOM 851 C C . GLN A 1 110 ? 6.893 3.254 6.046 1.00 94.75 110 GLN A C 1
ATOM 853 O O . GLN A 1 110 ? 6.748 2.214 6.694 1.00 94.75 110 GLN A O 1
ATOM 858 N N . TRP A 1 111 ? 6.209 4.371 6.310 1.00 96.56 111 TRP A N 1
ATOM 859 C CA . TRP A 1 111 ? 5.158 4.409 7.318 1.00 96.56 111 TRP A CA 1
ATOM 860 C C . TRP A 1 111 ? 4.036 3.417 6.988 1.00 96.56 111 TRP A C 1
ATOM 862 O O . TRP A 1 111 ? 3.682 2.620 7.851 1.00 96.56 111 TRP A O 1
ATOM 872 N N . CYS A 1 112 ? 3.566 3.382 5.735 1.00 96.56 112 CYS A N 1
ATOM 873 C CA . CYS A 1 112 ? 2.493 2.477 5.311 1.00 96.56 112 CYS A CA 1
ATOM 874 C C . CYS A 1 112 ? 2.866 1.001 5.506 1.00 96.56 112 CYS A C 1
ATOM 876 O O . CYS A 1 112 ? 2.092 0.237 6.079 1.00 96.56 112 CYS A O 1
ATOM 878 N N . VAL A 1 113 ? 4.076 0.603 5.092 1.00 95.00 113 VAL A N 1
ATOM 879 C CA . VAL A 1 113 ? 4.571 -0.772 5.286 1.00 95.00 113 VAL A CA 1
ATOM 880 C C . VAL A 1 113 ? 4.605 -1.136 6.768 1.00 95.00 113 VAL A C 1
ATOM 882 O O . VAL A 1 113 ? 4.141 -2.210 7.144 1.00 95.00 113 VAL A O 1
ATOM 885 N N . ARG A 1 114 ? 5.116 -0.243 7.623 1.00 96.12 114 ARG A N 1
ATOM 886 C CA . ARG A 1 114 ? 5.140 -0.471 9.072 1.00 96.12 114 ARG A CA 1
ATOM 887 C C . ARG A 1 114 ? 3.727 -0.640 9.632 1.00 96.12 114 ARG A C 1
ATOM 889 O O . ARG A 1 114 ? 3.494 -1.592 10.366 1.00 96.12 114 ARG A O 1
ATOM 896 N N . SER A 1 115 ? 2.789 0.222 9.248 1.00 95.06 115 SER A N 1
ATOM 897 C CA . SER A 1 115 ? 1.400 0.139 9.706 1.00 95.06 115 SER A CA 1
ATOM 898 C C . SER A 1 115 ? 0.717 -1.156 9.264 1.00 95.06 115 SER A C 1
ATOM 900 O O . SER A 1 115 ? 0.043 -1.787 10.071 1.00 95.06 115 SER A O 1
ATOM 902 N N . TYR A 1 116 ? 0.947 -1.626 8.033 1.00 94.81 116 TYR A N 1
ATOM 903 C CA . TYR A 1 116 ? 0.457 -2.942 7.615 1.00 94.81 116 TYR A CA 1
ATOM 904 C C . TYR A 1 116 ? 1.059 -4.086 8.436 1.00 94.81 116 TYR A C 1
ATOM 906 O O . TYR A 1 116 ? 0.338 -5.006 8.809 1.00 94.81 116 TYR A O 1
ATOM 914 N N . LEU A 1 117 ? 2.361 -4.048 8.737 1.00 93.38 117 LEU A N 1
ATOM 915 C CA . LEU A 1 117 ? 3.000 -5.070 9.573 1.00 93.38 117 LEU A CA 1
ATOM 916 C C . LEU A 1 117 ? 2.451 -5.062 11.006 1.00 93.38 117 LEU A C 1
ATOM 918 O O . LEU A 1 117 ? 2.249 -6.129 11.583 1.00 93.38 117 LEU A O 1
ATOM 922 N N . GLU A 1 118 ? 2.166 -3.882 11.557 1.00 92.94 118 GLU A N 1
ATOM 923 C CA . GLU A 1 118 ? 1.509 -3.732 12.857 1.00 92.94 118 GLU A CA 1
ATOM 924 C C . GLU A 1 118 ? 0.097 -4.341 12.831 1.00 92.94 118 GLU A C 1
ATOM 926 O O . GLU A 1 118 ? -0.227 -5.151 13.699 1.00 92.94 118 GLU A O 1
ATOM 931 N N . LEU A 1 119 ? -0.709 -4.061 11.799 1.00 91.75 119 LEU A N 1
ATOM 932 C CA . LEU A 1 119 ? -2.029 -4.685 11.632 1.00 91.75 119 LEU A CA 1
ATOM 933 C C . LEU A 1 119 ? -1.950 -6.203 11.444 1.00 91.75 119 LEU A C 1
ATOM 935 O O . LEU A 1 119 ? -2.786 -6.930 11.982 1.00 91.75 119 LEU A O 1
ATOM 939 N N . LEU A 1 120 ? -0.952 -6.694 10.706 1.00 90.12 120 LEU A N 1
ATOM 940 C CA . LEU A 1 120 ? -0.739 -8.125 10.484 1.00 90.12 120 LEU A CA 1
ATOM 941 C C . LEU A 1 120 ? -0.372 -8.849 11.787 1.00 90.12 120 LEU A C 1
ATOM 943 O O . LEU A 1 120 ? -0.820 -9.972 12.017 1.00 90.12 120 LEU A O 1
ATOM 947 N N . ALA A 1 121 ? 0.431 -8.206 12.639 1.00 88.81 121 ALA A N 1
ATOM 948 C CA . ALA A 1 121 ? 0.804 -8.733 13.947 1.00 88.81 121 ALA A CA 1
ATOM 949 C C . ALA A 1 121 ? -0.394 -8.787 14.911 1.00 88.81 121 ALA A C 1
ATOM 951 O O . ALA A 1 121 ? -0.501 -9.728 15.697 1.00 88.81 121 ALA A O 1
ATOM 952 N N . GLN A 1 122 ? -1.305 -7.813 14.831 1.00 86.12 122 GLN A N 1
ATOM 953 C CA . GLN A 1 122 ? -2.500 -7.742 15.677 1.00 86.12 122 GLN A CA 1
ATOM 954 C C . GLN A 1 122 ? -3.598 -8.738 15.261 1.00 86.12 122 GLN A C 1
ATOM 956 O O . GLN A 1 122 ? -4.182 -9.397 16.117 1.00 86.12 122 GLN A O 1
ATOM 961 N N . ASN A 1 123 ? -3.867 -8.882 13.958 1.00 68.81 123 ASN A N 1
ATOM 962 C CA . ASN A 1 123 ? -5.052 -9.589 13.443 1.00 68.81 123 ASN A CA 1
ATOM 963 C C . ASN A 1 123 ? -4.848 -11.089 13.151 1.00 68.81 123 ASN A C 1
ATOM 965 O O . ASN A 1 123 ? -5.694 -11.702 12.512 1.00 68.81 123 ASN A O 1
ATOM 969 N N . ARG A 1 124 ? -3.749 -11.692 13.635 1.00 64.06 124 ARG A N 1
ATOM 970 C CA . ARG A 1 124 ? -3.216 -13.006 13.211 1.00 64.06 124 ARG A CA 1
ATOM 971 C C . ARG A 1 124 ? -2.920 -13.042 11.706 1.00 64.06 124 ARG A C 1
ATOM 973 O O . ARG A 1 124 ? -3.786 -12.885 10.854 1.00 64.06 124 ARG A O 1
ATOM 980 N N . ALA A 1 125 ? -1.662 -13.320 11.375 1.00 58.25 125 ALA A N 1
ATOM 981 C CA . ALA A 1 125 ? -1.079 -13.140 10.044 1.00 58.25 125 ALA A CA 1
ATOM 982 C C . ALA A 1 125 ? -1.736 -13.911 8.872 1.00 58.25 125 ALA A C 1
ATOM 984 O O . ALA A 1 125 ? -1.332 -13.708 7.724 1.00 58.25 125 ALA A O 1
ATOM 985 N N . ASP A 1 126 ? -2.715 -14.775 9.145 1.00 61.75 126 ASP A N 1
ATOM 986 C CA . ASP A 1 126 ? -3.351 -15.661 8.170 1.00 61.75 126 ASP A CA 1
ATOM 987 C C . ASP A 1 126 ? -4.795 -15.270 7.819 1.00 61.75 126 ASP A C 1
ATOM 989 O O . ASP A 1 126 ? -5.348 -15.850 6.884 1.00 61.75 126 ASP A O 1
ATOM 993 N N . GLU A 1 127 ? -5.398 -14.294 8.508 1.00 70.50 127 GLU A N 1
ATOM 994 C CA . GLU A 1 127 ? -6.818 -13.919 8.347 1.00 70.50 127 GLU A CA 1
ATOM 995 C C . GLU A 1 127 ? -7.036 -12.513 7.757 1.00 70.50 127 GLU A C 1
ATOM 997 O O . GLU A 1 127 ? -8.176 -12.090 7.591 1.00 70.50 127 GLU A O 1
ATOM 1002 N N . ALA A 1 128 ? -5.964 -11.802 7.391 1.00 85.12 128 ALA A N 1
ATOM 1003 C CA . ALA A 1 128 ? -6.014 -10.417 6.913 1.00 85.12 128 ALA A CA 1
ATOM 1004 C C . ALA A 1 128 ? -5.612 -10.289 5.422 1.00 85.12 128 ALA A C 1
ATOM 1006 O O . ALA A 1 128 ? -4.510 -9.805 5.123 1.00 85.12 128 ALA A O 1
ATOM 1007 N N . PRO A 1 129 ? -6.454 -10.737 4.465 1.00 88.56 129 PRO A N 1
ATOM 1008 C CA . PRO A 1 129 ? -6.130 -10.691 3.039 1.00 88.56 129 PRO A CA 1
ATOM 1009 C C . PRO A 1 129 ? -5.922 -9.259 2.526 1.00 88.56 129 PRO A C 1
ATOM 1011 O O . PRO A 1 129 ? -5.064 -9.038 1.671 1.00 88.56 129 PRO A O 1
ATOM 1014 N N . GLU A 1 130 ? -6.630 -8.272 3.074 1.00 90.75 130 GLU A N 1
ATOM 1015 C CA . GLU A 1 130 ? -6.513 -6.864 2.691 1.00 90.75 130 GLU A CA 1
ATOM 1016 C C . GLU A 1 130 ? -5.137 -6.287 3.074 1.00 90.75 130 GLU A C 1
ATOM 1018 O O . GLU A 1 130 ? -4.494 -5.617 2.264 1.00 90.75 130 GLU A O 1
ATOM 1023 N N . VAL A 1 131 ? -4.625 -6.625 4.266 1.00 92.19 131 VAL A N 1
ATOM 1024 C CA . VAL A 1 131 ? -3.279 -6.230 4.733 1.00 92.19 131 VAL A CA 1
ATOM 1025 C C . VAL A 1 131 ? -2.189 -6.864 3.872 1.00 92.19 131 VAL A C 1
ATOM 1027 O O . VAL A 1 131 ? -1.244 -6.192 3.458 1.00 92.19 131 VAL A O 1
ATOM 1030 N N . LEU A 1 132 ? -2.318 -8.163 3.586 1.00 91.88 132 LEU A N 1
ATOM 1031 C CA . LEU A 1 132 ? -1.366 -8.896 2.749 1.00 91.88 132 LEU A CA 1
ATOM 1032 C C . LEU A 1 132 ? -1.343 -8.343 1.318 1.00 91.88 132 LEU A C 1
ATOM 1034 O O . LEU A 1 132 ? -0.271 -8.159 0.745 1.00 91.88 132 LEU A O 1
ATOM 1038 N N . THR A 1 133 ? -2.510 -7.994 0.776 1.00 92.31 133 THR A N 1
ATOM 1039 C CA . THR A 1 133 ? -2.635 -7.326 -0.526 1.00 92.31 133 THR A CA 1
ATOM 1040 C C . THR A 1 133 ? -1.964 -5.949 -0.507 1.00 92.31 133 THR A C 1
ATOM 1042 O O . THR A 1 133 ? -1.206 -5.617 -1.418 1.00 92.31 133 THR A O 1
ATOM 1045 N N . GLY A 1 134 ? -2.178 -5.161 0.551 1.00 92.62 134 GLY A N 1
ATOM 1046 C CA . GLY A 1 134 ? -1.524 -3.866 0.749 1.00 92.62 134 GLY A CA 1
ATOM 1047 C C . GLY A 1 134 ? 0.006 -3.959 0.765 1.00 92.62 134 GLY A C 1
ATOM 1048 O O . GLY A 1 134 ? 0.675 -3.204 0.054 1.00 92.62 134 GLY A O 1
ATOM 1049 N N . LEU A 1 135 ? 0.558 -4.934 1.499 1.00 93.56 135 LEU A N 1
ATOM 1050 C CA . LEU A 1 135 ? 1.997 -5.225 1.527 1.00 93.56 135 LEU A CA 1
ATOM 1051 C C . LEU A 1 135 ? 2.530 -5.646 0.154 1.00 93.56 135 LEU A C 1
ATOM 1053 O O . LEU A 1 135 ? 3.568 -5.139 -0.272 1.00 93.56 135 LEU A O 1
ATOM 1057 N N . GLY A 1 136 ? 1.821 -6.529 -0.555 1.00 92.25 136 GLY A N 1
ATOM 1058 C CA . GLY A 1 136 ? 2.179 -6.927 -1.918 1.00 92.25 136 GLY A CA 1
ATOM 1059 C C . GLY A 1 136 ? 2.274 -5.722 -2.857 1.00 92.25 136 GLY A C 1
ATOM 1060 O O . GLY A 1 136 ? 3.274 -5.552 -3.559 1.00 92.25 136 GLY A O 1
ATOM 1061 N N . HIS A 1 137 ? 1.288 -4.820 -2.800 1.00 92.25 137 HIS A N 1
ATOM 1062 C CA . HIS A 1 137 ? 1.317 -3.570 -3.558 1.00 92.25 137 HIS A CA 1
ATOM 1063 C C . HIS A 1 137 ? 2.494 -2.670 -3.166 1.00 92.25 137 HIS A C 1
ATOM 1065 O O . HIS A 1 137 ? 3.124 -2.099 -4.050 1.00 92.25 137 HIS A O 1
ATOM 1071 N N . ALA A 1 138 ? 2.837 -2.556 -1.881 1.00 91.62 138 ALA A N 1
ATOM 1072 C CA . ALA A 1 138 ? 3.965 -1.730 -1.442 1.00 91.62 138 ALA A CA 1
ATOM 1073 C C . ALA A 1 138 ? 5.295 -2.201 -2.059 1.00 91.62 138 ALA A C 1
ATOM 1075 O O . ALA A 1 138 ? 6.087 -1.394 -2.553 1.00 91.62 138 ALA A O 1
ATOM 1076 N N . TRP A 1 139 ? 5.523 -3.517 -2.078 1.00 91.44 139 TRP A N 1
ATOM 1077 C CA . TRP A 1 139 ? 6.700 -4.117 -2.711 1.00 91.44 139 TRP A CA 1
ATOM 1078 C C . TRP A 1 139 ? 6.706 -3.924 -4.230 1.00 91.44 139 TRP A C 1
ATOM 1080 O O . TRP A 1 139 ? 7.733 -3.538 -4.793 1.00 91.44 139 TRP A O 1
ATOM 1090 N N . LEU A 1 140 ? 5.556 -4.105 -4.885 1.00 89.88 140 LEU A N 1
ATOM 1091 C CA . LEU A 1 140 ? 5.406 -3.871 -6.323 1.00 89.88 140 LEU A CA 1
ATOM 1092 C C . LEU A 1 140 ? 5.689 -2.409 -6.701 1.00 89.88 140 LEU A C 1
ATOM 1094 O O . LEU A 1 140 ? 6.392 -2.141 -7.675 1.00 89.88 140 LEU A O 1
ATOM 1098 N N . LEU A 1 141 ? 5.158 -1.463 -5.924 1.00 88.50 141 LEU A N 1
ATOM 1099 C CA . LEU A 1 141 ? 5.347 -0.029 -6.133 1.00 88.50 141 LEU A CA 1
ATOM 1100 C C . LEU A 1 141 ? 6.811 0.380 -5.922 1.00 88.50 141 LEU A C 1
ATOM 1102 O O . LEU A 1 141 ? 7.351 1.189 -6.674 1.00 88.50 141 LEU A O 1
ATOM 1106 N N . ARG A 1 142 ? 7.501 -0.237 -4.957 1.00 86.94 142 ARG A N 1
ATOM 1107 C CA . ARG A 1 142 ? 8.943 -0.042 -4.745 1.00 86.94 142 ARG A CA 1
ATOM 1108 C C . ARG A 1 142 ? 9.790 -0.563 -5.912 1.00 86.94 142 ARG A C 1
ATOM 1110 O O . ARG A 1 142 ? 10.808 0.051 -6.230 1.00 86.94 142 ARG A O 1
ATOM 1117 N N . ALA A 1 143 ? 9.364 -1.644 -6.565 1.00 87.81 143 ALA A N 1
ATOM 1118 C CA . ALA A 1 143 ? 10.059 -2.212 -7.718 1.00 87.81 143 ALA A CA 1
ATOM 1119 C C . ALA A 1 143 ? 9.932 -1.358 -9.000 1.00 87.81 143 ALA A C 1
ATOM 1121 O O . ALA A 1 143 ? 10.772 -1.491 -9.891 1.00 87.81 143 ALA A O 1
ATOM 1122 N N . GLN A 1 144 ? 8.939 -0.458 -9.097 1.00 87.38 144 GLN A N 1
ATOM 1123 C CA . GLN A 1 144 ? 8.627 0.304 -10.323 1.00 87.38 144 GLN A CA 1
ATOM 1124 C C . GLN A 1 144 ? 9.829 1.041 -10.908 1.00 87.38 144 GLN A C 1
ATOM 1126 O O . GLN A 1 144 ? 10.090 0.942 -12.102 1.00 87.38 144 GLN A O 1
ATOM 1131 N N . ARG A 1 145 ? 10.623 1.711 -10.069 1.00 85.12 145 ARG A N 1
ATOM 1132 C CA . ARG A 1 145 ? 11.796 2.464 -10.530 1.00 85.12 145 ARG A CA 1
ATOM 1133 C C . ARG A 1 145 ? 12.844 1.572 -11.203 1.00 85.12 145 ARG A C 1
ATOM 1135 O O . ARG A 1 145 ? 13.472 1.981 -12.179 1.00 85.12 145 ARG A O 1
ATOM 1142 N N . ILE A 1 146 ? 13.062 0.367 -10.677 1.00 86.62 146 ILE A N 1
ATOM 1143 C CA . ILE A 1 146 ? 14.028 -0.582 -11.250 1.00 86.62 146 ILE A CA 1
ATOM 1144 C C . ILE A 1 146 ? 13.459 -1.175 -12.537 1.00 86.62 146 ILE A C 1
ATOM 1146 O O . ILE A 1 146 ? 14.176 -1.262 -13.529 1.00 86.62 146 ILE A O 1
ATOM 1150 N N . LEU A 1 147 ? 12.164 -1.495 -12.563 1.00 86.94 147 LEU A N 1
ATOM 1151 C CA . LEU A 1 147 ? 11.483 -1.964 -13.772 1.00 86.94 147 LEU A CA 1
ATOM 1152 C C . LEU A 1 147 ? 11.512 -0.916 -14.892 1.00 86.94 147 LEU A C 1
ATOM 1154 O O . LEU A 1 147 ? 11.814 -1.249 -16.034 1.00 86.94 147 LEU A O 1
ATOM 1158 N N . ALA A 1 148 ? 11.300 0.361 -14.569 1.00 85.12 148 ALA A N 1
ATOM 1159 C CA . ALA A 1 148 ? 11.428 1.462 -15.518 1.00 85.12 148 ALA A CA 1
ATOM 1160 C C . ALA A 1 148 ? 12.864 1.591 -16.055 1.00 85.12 148 ALA A C 1
ATOM 1162 O O . ALA A 1 148 ? 13.065 1.851 -17.243 1.00 85.12 148 ALA A O 1
ATOM 1163 N N . ARG A 1 149 ? 13.879 1.371 -15.206 1.00 84.75 149 ARG A N 1
ATOM 1164 C CA . ARG A 1 149 ? 15.293 1.359 -15.613 1.00 84.75 149 ARG A CA 1
ATOM 1165 C C . ARG A 1 149 ? 15.594 0.209 -16.577 1.00 84.75 149 ARG A C 1
ATOM 1167 O O . ARG A 1 149 ? 16.190 0.467 -17.621 1.00 84.75 149 ARG A O 1
ATOM 1174 N N . ILE A 1 150 ? 15.128 -1.003 -16.265 1.00 84.94 150 ILE A N 1
ATOM 1175 C CA . ILE A 1 150 ? 15.234 -2.179 -17.143 1.00 84.94 150 ILE A CA 1
ATOM 1176 C C . ILE A 1 150 ? 14.565 -1.886 -18.491 1.00 84.94 150 ILE A C 1
ATOM 1178 O O . ILE A 1 150 ? 15.214 -1.984 -19.528 1.00 84.94 150 ILE A O 1
ATOM 1182 N N . HIS A 1 151 ? 13.319 -1.406 -18.484 1.00 84.25 151 HIS A N 1
ATOM 1183 C CA . HIS A 1 151 ? 12.580 -1.073 -19.704 1.00 84.25 151 HIS A CA 1
ATOM 1184 C C . HIS A 1 151 ? 13.309 -0.033 -20.575 1.00 84.25 151 HIS A C 1
ATOM 1186 O O . HIS A 1 151 ? 13.378 -0.169 -21.796 1.00 84.25 151 HIS A O 1
ATOM 1192 N N . ARG A 1 152 ? 13.908 1.005 -19.971 1.00 82.25 152 ARG A N 1
ATOM 1193 C CA . ARG A 1 152 ? 14.698 2.008 -20.712 1.00 82.25 152 ARG A CA 1
ATOM 1194 C C . ARG A 1 152 ? 15.963 1.413 -21.332 1.00 82.25 152 ARG A C 1
ATOM 1196 O O . ARG A 1 152 ? 16.314 1.792 -22.450 1.00 82.25 152 ARG A O 1
ATOM 1203 N N . GLN A 1 153 ? 16.648 0.513 -20.628 1.00 79.94 153 GLN A N 1
ATOM 1204 C CA . GLN A 1 153 ? 17.834 -0.174 -21.150 1.00 79.94 153 GLN A CA 1
ATOM 1205 C C . GLN A 1 153 ? 17.467 -1.090 -22.322 1.00 79.94 153 GLN A C 1
ATOM 1207 O O . GLN A 1 153 ? 18.116 -1.034 -23.362 1.00 79.94 153 GLN A O 1
ATOM 1212 N N . GLU A 1 154 ? 16.387 -1.859 -22.194 1.00 76.44 154 GLU A N 1
ATOM 1213 C CA . GLU A 1 154 ? 15.889 -2.747 -23.249 1.00 76.44 154 GLU A CA 1
ATOM 121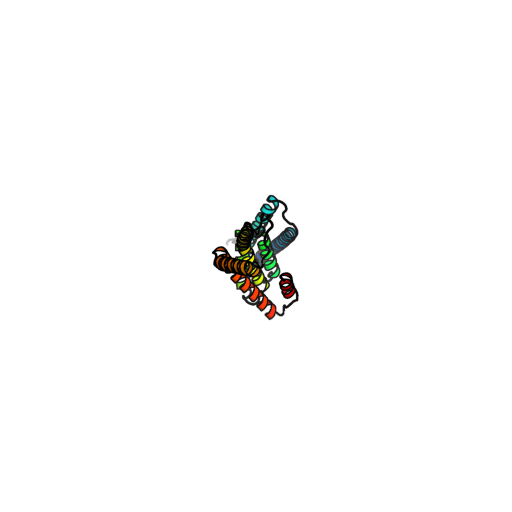4 C C . GLU A 1 154 ? 15.409 -1.971 -24.486 1.00 76.44 154 GLU A C 1
ATOM 1216 O O . GLU A 1 154 ? 15.768 -2.312 -25.615 1.00 76.44 154 GLU A O 1
ATOM 1221 N N . GLY A 1 155 ? 14.659 -0.881 -24.289 1.00 65.75 155 GLY A N 1
ATOM 1222 C CA . GLY A 1 155 ? 14.184 -0.027 -25.381 1.00 65.75 155 GLY A CA 1
ATOM 1223 C C . GLY A 1 155 ? 15.312 0.695 -26.128 1.00 65.75 155 GLY A C 1
ATOM 1224 O O . GLY A 1 155 ? 15.214 0.923 -27.334 1.00 65.75 155 GLY A O 1
ATOM 1225 N N . SER A 1 156 ? 16.415 1.011 -25.443 1.00 58.62 156 SER A N 1
ATOM 1226 C CA . SER A 1 156 ? 17.573 1.685 -26.051 1.00 58.62 156 SER A CA 1
ATOM 1227 C C . SER A 1 156 ? 18.432 0.748 -26.909 1.00 58.62 156 SER A C 1
ATOM 1229 O O . SER A 1 156 ? 19.086 1.208 -27.846 1.00 58.62 156 SER A O 1
ATOM 1231 N N . SER A 1 157 ? 18.394 -0.564 -26.656 1.00 54.53 157 SER A N 1
ATOM 1232 C CA . SER A 1 157 ? 19.170 -1.562 -27.407 1.00 54.53 157 SER A CA 1
ATOM 1233 C C . SER A 1 157 ? 18.609 -1.900 -28.797 1.00 54.53 157 SER A C 1
ATOM 1235 O O . SER A 1 157 ? 19.259 -2.616 -29.552 1.00 54.53 157 SER A O 1
ATOM 1237 N N . SER A 1 158 ? 17.446 -1.362 -29.189 1.00 50.72 158 SER A N 1
ATOM 1238 C CA . SER A 1 158 ? 16.842 -1.605 -30.517 1.00 50.72 158 SER A CA 1
ATOM 1239 C C . SER A 1 158 ? 17.290 -0.637 -31.626 1.00 50.72 158 SER A C 1
ATOM 1241 O O . SER A 1 158 ? 16.802 -0.712 -32.754 1.00 50.72 158 SER A O 1
ATOM 1243 N N . SER A 1 159 ? 18.238 0.266 -31.363 1.00 46.62 159 SER A N 1
ATOM 1244 C CA . SER A 1 159 ? 18.691 1.259 -32.350 1.00 46.62 159 SER A CA 1
ATOM 1245 C C . SER A 1 159 ? 20.014 0.853 -33.009 1.00 46.62 159 SER A C 1
ATOM 1247 O O . SER A 1 159 ? 21.077 1.331 -32.622 1.00 46.62 159 SER A O 1
ATOM 1249 N N . GLY A 1 160 ? 19.962 -0.019 -34.023 1.00 46.72 160 GLY A N 1
ATOM 1250 C CA . GLY A 1 160 ? 21.163 -0.373 -34.796 1.00 46.72 160 GLY A CA 1
ATOM 1251 C C . GLY A 1 160 ? 20.982 -1.148 -36.105 1.00 46.72 160 GLY A C 1
ATOM 1252 O O . GLY A 1 160 ? 21.923 -1.200 -36.892 1.00 46.72 160 GLY A O 1
ATOM 1253 N N . ALA A 1 161 ? 19.803 -1.707 -36.399 1.00 49.03 161 ALA A N 1
ATOM 1254 C CA . ALA A 1 161 ? 19.602 -2.531 -37.596 1.00 49.03 161 ALA A CA 1
ATOM 1255 C C . ALA A 1 161 ? 18.465 -2.013 -38.489 1.00 49.03 161 ALA A C 1
ATOM 1257 O O . ALA A 1 161 ? 17.477 -2.700 -38.708 1.00 49.03 161 ALA A O 1
ATOM 1258 N N . SER A 1 162 ? 18.568 -0.782 -38.998 1.00 49.66 162 SER A N 1
ATOM 1259 C CA . SER A 1 162 ? 17.899 -0.402 -40.259 1.00 49.66 162 SER A CA 1
ATOM 1260 C C . SER A 1 162 ? 18.232 1.028 -40.690 1.00 49.66 162 SER A C 1
ATOM 1262 O O . SER A 1 162 ? 17.486 1.971 -40.456 1.00 49.66 162 SER A O 1
ATOM 1264 N N . SER A 1 163 ? 19.317 1.192 -41.448 1.00 43.31 163 SER A N 1
ATOM 1265 C CA . SER A 1 163 ? 19.266 2.128 -4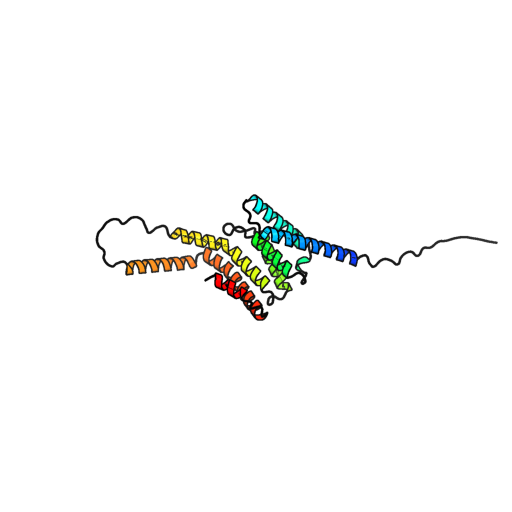2.573 1.00 43.31 163 SER A CA 1
ATOM 1266 C C . SER A 1 163 ? 20.148 1.649 -43.731 1.00 43.31 163 SER A C 1
ATOM 1268 O O . SER A 1 163 ? 21.369 1.614 -43.651 1.00 43.31 163 SER A O 1
ATOM 1270 N N . GLY A 1 164 ? 19.496 1.282 -44.840 1.00 40.94 164 GLY A N 1
ATOM 1271 C CA . GLY A 1 164 ? 19.976 1.718 -46.149 1.00 40.94 164 GLY A CA 1
ATOM 1272 C C . GLY A 1 164 ? 20.719 0.750 -47.073 1.00 40.94 164 GLY A C 1
ATOM 1273 O O . GLY A 1 164 ? 21.493 1.240 -47.888 1.00 40.94 164 GLY A O 1
ATOM 1274 N N . GLN A 1 165 ? 20.465 -0.565 -47.090 1.00 39.44 165 GLN A N 1
ATOM 1275 C CA . GLN A 1 165 ? 20.839 -1.371 -48.269 1.00 39.44 165 GLN A CA 1
ATOM 1276 C C . GLN A 1 165 ? 19.838 -1.154 -49.414 1.00 39.44 165 GLN A C 1
ATOM 1278 O O . GLN A 1 165 ? 18.954 -1.962 -49.686 1.00 39.44 165 GLN A O 1
ATOM 1283 N N . ARG A 1 166 ? 20.001 -0.035 -50.127 1.00 47.84 166 ARG A N 1
ATOM 1284 C CA . ARG A 1 166 ? 19.556 0.085 -51.520 1.00 47.84 166 ARG A CA 1
ATOM 1285 C C . ARG A 1 166 ? 20.758 -0.188 -52.412 1.00 47.84 166 ARG A C 1
ATOM 1287 O O . ARG A 1 166 ? 21.503 0.727 -52.738 1.00 47.84 166 ARG A O 1
ATOM 1294 N N . SER A 1 167 ? 20.949 -1.441 -52.808 1.00 39.97 167 SER A N 1
ATOM 1295 C CA . SER A 1 167 ? 21.639 -1.791 -54.054 1.00 39.97 167 SER A CA 1
ATOM 1296 C C . SER A 1 167 ? 21.211 -3.190 -54.469 1.00 39.97 167 SER A C 1
ATOM 1298 O O . SER A 1 167 ? 21.446 -4.173 -53.774 1.00 39.97 167 SER A O 1
ATOM 1300 N N . ALA A 1 168 ? 20.487 -3.223 -55.582 1.00 50.53 168 ALA A N 1
ATOM 1301 C CA . ALA A 1 168 ? 19.914 -4.397 -56.204 1.00 50.53 168 ALA A CA 1
ATOM 1302 C C . ALA A 1 168 ? 20.998 -5.404 -56.606 1.00 50.53 16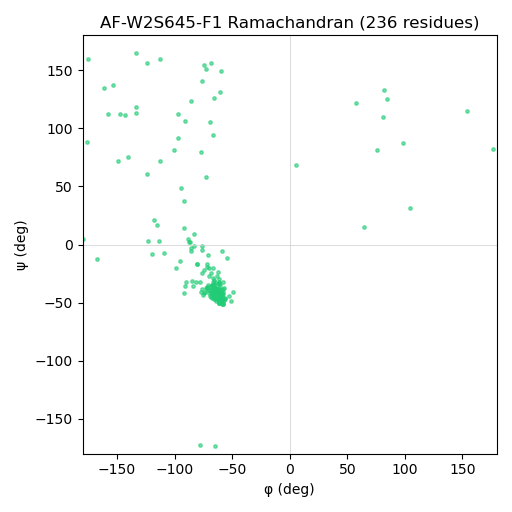8 ALA A C 1
ATOM 1304 O O . ALA A 1 168 ? 21.959 -5.054 -57.286 1.00 50.53 168 ALA A O 1
ATOM 1305 N N . GLY A 1 169 ? 20.795 -6.669 -56.248 1.00 46.06 169 GLY A N 1
ATOM 1306 C CA . GLY A 1 169 ? 21.568 -7.770 -56.802 1.00 46.06 169 GLY A CA 1
ATOM 1307 C C . GLY A 1 169 ? 21.628 -8.959 -55.859 1.00 46.06 169 GLY A C 1
ATOM 1308 O O . GLY A 1 169 ? 22.268 -8.882 -54.820 1.00 46.06 169 GLY A O 1
ATOM 1309 N N . ARG A 1 170 ? 21.026 -10.072 -56.296 1.00 40.06 170 ARG A N 1
ATOM 1310 C CA . ARG A 1 170 ? 21.124 -11.420 -55.715 1.00 40.06 170 ARG A CA 1
ATOM 1311 C C . ARG A 1 170 ? 20.319 -11.671 -54.427 1.00 40.06 170 ARG A C 1
ATOM 1313 O O . ARG A 1 170 ? 20.832 -11.753 -53.318 1.00 40.06 170 ARG A O 1
ATOM 1320 N N . ALA A 1 171 ? 19.032 -11.934 -54.642 1.00 51.34 171 ALA A N 1
ATOM 1321 C CA . ALA A 1 171 ? 18.232 -12.763 -53.756 1.00 51.34 171 ALA A CA 1
ATOM 1322 C C . ALA A 1 171 ? 18.709 -14.225 -53.855 1.00 51.34 171 ALA A C 1
ATOM 1324 O O . ALA A 1 171 ? 18.437 -14.916 -54.835 1.00 51.34 171 ALA A O 1
ATOM 1325 N N . TYR A 1 172 ? 19.414 -14.692 -52.831 1.00 45.56 172 TYR A N 1
ATOM 1326 C CA . TYR A 1 172 ? 19.497 -16.109 -52.493 1.00 45.56 172 TYR A CA 1
ATOM 1327 C C . TYR A 1 172 ? 19.281 -16.254 -50.992 1.00 45.56 172 TYR A C 1
ATOM 1329 O O . TYR A 1 172 ? 20.032 -15.703 -50.200 1.00 45.56 172 TYR A O 1
ATOM 1337 N N . SER A 1 173 ? 18.212 -16.968 -50.643 1.00 53.00 173 SER A N 1
ATOM 1338 C CA . SER A 1 173 ? 18.061 -17.898 -49.517 1.00 53.00 173 SER A CA 1
ATOM 1339 C C . SER A 1 173 ? 19.243 -18.007 -48.525 1.00 53.00 173 SER A C 1
ATOM 1341 O O . SER A 1 173 ? 19.884 -19.053 -48.428 1.00 53.00 173 SER A O 1
ATOM 1343 N N . ILE A 1 174 ? 19.509 -16.950 -47.757 1.00 52.06 174 ILE A N 1
ATOM 1344 C CA . ILE A 1 174 ? 20.421 -16.948 -46.594 1.00 52.06 174 ILE A CA 1
ATOM 1345 C C . ILE A 1 174 ? 19.663 -16.554 -45.305 1.00 52.06 174 ILE A C 1
ATOM 1347 O O . ILE A 1 174 ? 20.166 -16.741 -44.200 1.00 52.06 174 ILE A O 1
ATOM 1351 N N . THR A 1 175 ? 18.403 -16.121 -45.422 1.00 59.34 175 THR A N 1
ATOM 1352 C CA . THR A 1 175 ? 17.664 -15.458 -44.336 1.00 59.34 175 THR A CA 1
ATOM 1353 C C . THR A 1 175 ? 17.424 -16.370 -43.130 1.00 59.34 175 THR A C 1
ATOM 1355 O O . THR A 1 175 ? 17.728 -15.981 -42.019 1.00 59.34 175 THR A O 1
ATOM 1358 N N . SER A 1 176 ? 17.038 -17.638 -43.314 1.00 62.00 176 SER A N 1
ATOM 1359 C CA . SER A 1 176 ? 16.713 -18.521 -42.176 1.00 62.00 176 SER A CA 1
ATOM 1360 C C . SER A 1 176 ? 17.902 -18.844 -41.256 1.00 62.00 176 SER A C 1
ATOM 1362 O O . SER A 1 176 ? 17.706 -19.019 -40.054 1.00 62.00 176 SER A O 1
ATOM 1364 N N . SER A 1 177 ? 19.129 -18.928 -41.786 1.00 69.31 177 SER A N 1
ATOM 1365 C CA . SER A 1 177 ? 20.313 -19.252 -40.971 1.00 69.31 177 SER A CA 1
ATOM 1366 C C . SER A 1 177 ? 20.921 -18.024 -40.292 1.00 69.31 177 SER A C 1
ATOM 1368 O O . SER A 1 177 ? 21.474 -18.146 -39.200 1.00 69.31 177 SER A O 1
ATOM 1370 N N . GLU A 1 178 ? 20.814 -16.851 -40.922 1.00 70.88 178 GLU A N 1
ATOM 1371 C CA . GLU A 1 178 ? 21.202 -15.577 -40.312 1.00 70.88 178 GLU A CA 1
ATOM 1372 C C . GLU A 1 178 ? 20.172 -15.142 -39.269 1.00 70.88 178 GLU A C 1
ATOM 1374 O O . GLU A 1 178 ? 20.577 -14.821 -38.158 1.00 70.88 178 GLU A O 1
ATOM 1379 N N . ASP A 1 179 ? 18.873 -15.284 -39.544 1.00 71.38 179 ASP A N 1
ATOM 1380 C CA . ASP A 1 179 ? 17.795 -15.029 -38.581 1.00 71.38 179 ASP A CA 1
ATOM 1381 C C . ASP A 1 179 ? 17.908 -15.952 -37.355 1.00 71.38 179 ASP A C 1
ATOM 1383 O O . ASP A 1 179 ? 17.763 -15.501 -36.222 1.00 71.38 179 ASP A O 1
ATOM 1387 N N . ALA A 1 180 ? 18.241 -17.238 -37.542 1.00 75.69 180 ALA A N 1
ATOM 1388 C CA . ALA A 1 180 ? 18.464 -18.165 -36.427 1.00 75.69 180 ALA A CA 1
ATOM 1389 C C . ALA A 1 180 ? 19.715 -17.818 -35.599 1.00 75.69 180 ALA A C 1
ATOM 1391 O O . ALA A 1 180 ? 19.725 -18.001 -34.381 1.00 75.69 180 ALA A O 1
ATOM 1392 N N . ARG A 1 181 ? 20.778 -17.312 -36.240 1.00 78.50 181 ARG A N 1
ATOM 1393 C CA . ARG A 1 181 ? 21.990 -16.843 -35.547 1.00 78.50 181 ARG A CA 1
ATOM 1394 C C . ARG A 1 181 ? 21.742 -15.536 -34.805 1.00 78.50 181 ARG A C 1
ATOM 1396 O O . ARG A 1 181 ? 22.264 -15.377 -33.707 1.00 78.50 181 ARG A O 1
ATOM 1403 N N . GLU A 1 182 ? 20.954 -14.638 -35.379 1.00 75.19 182 GLU A N 1
ATOM 1404 C CA . GLU A 1 182 ? 20.553 -13.382 -34.754 1.00 75.19 182 GLU A CA 1
ATOM 1405 C C . GLU A 1 182 ? 19.633 -13.647 -33.558 1.00 75.19 182 GLU A C 1
ATOM 1407 O O . GLU A 1 182 ? 19.911 -13.171 -32.463 1.00 75.19 182 GLU A O 1
ATOM 1412 N N . ALA A 1 183 ? 18.634 -14.521 -33.703 1.00 73.19 183 ALA A N 1
ATOM 1413 C CA . ALA A 1 183 ? 17.785 -14.961 -32.598 1.00 73.19 183 ALA A CA 1
ATOM 1414 C C . ALA A 1 183 ? 18.596 -15.644 -31.484 1.00 73.19 183 ALA A C 1
ATOM 1416 O O . ALA A 1 183 ? 18.383 -15.371 -30.307 1.00 73.19 183 ALA A O 1
ATOM 1417 N N . ALA A 1 184 ? 19.574 -16.489 -31.831 1.00 75.06 184 ALA A N 1
ATOM 1418 C CA . ALA A 1 184 ? 20.465 -17.100 -30.846 1.00 75.06 184 ALA A CA 1
ATOM 1419 C C . ALA A 1 184 ? 21.334 -16.058 -30.121 1.00 75.06 184 ALA A C 1
ATOM 1421 O O . ALA A 1 184 ? 21.519 -16.164 -28.911 1.00 75.06 184 ALA A O 1
ATOM 1422 N N . ARG A 1 185 ? 21.839 -15.035 -30.825 1.00 76.50 185 ARG A N 1
ATOM 1423 C CA . ARG A 1 185 ? 22.581 -13.918 -30.216 1.00 76.50 185 ARG A CA 1
ATOM 1424 C C . ARG A 1 185 ? 21.698 -13.092 -29.294 1.00 76.50 185 ARG A C 1
ATOM 1426 O O . ARG A 1 185 ? 22.101 -12.850 -28.164 1.00 76.50 185 ARG A O 1
ATOM 1433 N N . GLN A 1 186 ? 20.494 -12.740 -29.734 1.00 73.50 186 GLN A N 1
ATOM 1434 C CA . GLN A 1 186 ? 19.509 -12.034 -28.918 1.00 73.50 186 GLN A CA 1
ATOM 1435 C C . GLN A 1 186 ? 19.141 -12.834 -27.669 1.00 73.50 186 GLN A C 1
ATOM 1437 O O . GLN A 1 186 ? 19.017 -12.252 -26.598 1.00 73.50 186 GLN A O 1
ATOM 1442 N N . ASN A 1 187 ? 19.031 -14.160 -27.781 1.00 72.12 187 ASN A N 1
ATOM 1443 C CA . ASN A 1 187 ? 18.731 -15.028 -26.648 1.00 72.12 187 ASN A CA 1
ATOM 1444 C C . ASN A 1 187 ? 19.910 -15.122 -25.665 1.00 72.12 187 ASN A C 1
ATOM 1446 O O . ASN A 1 187 ? 19.704 -15.029 -24.463 1.00 72.12 187 ASN A O 1
ATOM 1450 N N . ILE A 1 188 ? 21.151 -15.231 -26.156 1.00 71.56 188 ILE A N 1
ATOM 1451 C CA . ILE A 1 188 ? 22.362 -15.195 -25.312 1.00 71.56 188 ILE A CA 1
ATOM 1452 C C . ILE A 1 188 ? 22.503 -13.833 -24.623 1.00 71.56 188 ILE A C 1
ATOM 1454 O O . ILE A 1 188 ? 22.851 -13.764 -23.448 1.00 71.56 188 ILE A O 1
ATOM 1458 N N . GLU A 1 189 ? 22.226 -12.741 -25.335 1.00 69.38 189 GLU A N 1
ATOM 1459 C CA . GLU A 1 189 ? 22.287 -11.393 -24.777 1.00 69.38 189 GLU A CA 1
ATOM 1460 C C . GLU A 1 189 ? 21.157 -11.150 -23.767 1.00 69.38 189 GLU A C 1
ATOM 1462 O O . GLU A 1 189 ? 21.382 -10.527 -22.734 1.00 69.38 189 GLU A O 1
ATOM 1467 N N . ALA A 1 190 ? 19.960 -11.690 -24.012 1.00 64.50 190 ALA A N 1
ATOM 1468 C CA . ALA A 1 190 ? 18.857 -11.683 -23.057 1.00 64.50 190 ALA A CA 1
ATOM 1469 C C . ALA A 1 190 ? 19.198 -12.471 -21.785 1.00 64.50 190 ALA A C 1
ATOM 1471 O O . ALA A 1 190 ? 18.957 -11.974 -20.688 1.00 64.50 190 ALA A O 1
ATOM 1472 N N . ASP A 1 191 ? 19.823 -13.643 -21.913 1.00 66.56 191 ASP A N 1
ATOM 1473 C CA . ASP A 1 191 ? 20.219 -14.479 -20.774 1.00 66.56 191 ASP A CA 1
ATOM 1474 C C . ASP A 1 191 ? 21.368 -13.836 -19.970 1.00 66.56 191 ASP A C 1
ATOM 1476 O O . ASP A 1 191 ? 21.344 -13.794 -18.739 1.00 66.56 191 ASP A O 1
ATOM 1480 N N . ALA A 1 192 ? 22.330 -13.207 -20.658 1.00 66.81 192 ALA A N 1
ATOM 1481 C CA . ALA A 1 192 ? 23.383 -12.413 -20.026 1.00 66.81 192 ALA A CA 1
ATOM 1482 C C . ALA A 1 192 ? 22.824 -11.180 -19.291 1.00 66.81 192 ALA A C 1
ATOM 1484 O O . ALA A 1 192 ? 23.294 -10.839 -18.203 1.00 66.81 192 ALA A O 1
ATOM 1485 N N . ARG A 1 193 ? 21.797 -10.526 -19.853 1.00 67.06 193 ARG A N 1
ATOM 1486 C CA . ARG A 1 193 ? 21.098 -9.400 -19.214 1.00 67.06 193 ARG A CA 1
ATOM 1487 C C . ARG A 1 193 ? 20.236 -9.846 -18.034 1.00 67.06 193 ARG A C 1
ATOM 1489 O O . ARG A 1 193 ? 20.216 -9.140 -17.033 1.00 67.06 193 ARG A O 1
ATOM 1496 N N . ALA A 1 194 ? 19.619 -11.028 -18.082 1.00 64.06 194 ALA A N 1
ATOM 1497 C CA . ALA A 1 194 ? 18.826 -11.584 -16.982 1.00 64.06 194 ALA A CA 1
ATOM 1498 C C . ALA A 1 194 ? 19.646 -11.836 -15.698 1.00 64.06 194 ALA A C 1
ATOM 1500 O O . ALA A 1 194 ? 19.083 -11.846 -14.600 1.00 64.06 194 ALA A O 1
ATOM 1501 N N . GLY A 1 195 ? 20.968 -12.011 -15.825 1.00 67.38 195 GLY A N 1
ATOM 1502 C CA . GLY A 1 195 ? 21.926 -12.040 -14.711 1.00 67.38 195 GLY A CA 1
ATOM 1503 C C . GLY A 1 195 ? 22.468 -10.665 -14.292 1.00 67.38 195 GLY A C 1
ATOM 1504 O O . GLY A 1 195 ? 23.318 -10.583 -13.407 1.00 67.38 195 GLY A O 1
ATOM 1505 N N . GLY A 1 196 ? 22.010 -9.587 -14.929 1.00 79.12 196 GLY A N 1
ATOM 1506 C CA . GLY A 1 196 ? 22.442 -8.223 -14.662 1.00 79.12 196 GLY A CA 1
ATOM 1507 C C . GLY A 1 196 ? 21.984 -7.707 -13.292 1.00 79.12 196 GLY A C 1
ATOM 1508 O O . GLY A 1 196 ? 20.973 -8.167 -12.753 1.00 79.12 196 GLY A O 1
ATOM 1509 N N . PRO A 1 197 ? 22.696 -6.715 -12.727 1.00 83.44 197 PRO A N 1
ATOM 1510 C CA . PRO A 1 197 ? 22.427 -6.201 -11.383 1.00 83.44 197 PRO A CA 1
ATOM 1511 C C . PRO A 1 197 ? 20.988 -5.695 -11.226 1.00 83.44 197 PRO A C 1
ATOM 1513 O O . PRO A 1 197 ? 20.358 -5.953 -10.205 1.00 83.44 197 PRO A O 1
ATOM 1516 N N . ASP A 1 198 ? 20.441 -5.061 -12.264 1.00 82.12 198 ASP A N 1
ATOM 1517 C CA . ASP A 1 198 ? 19.085 -4.508 -12.255 1.00 82.12 198 ASP A CA 1
ATOM 1518 C C . ASP A 1 198 ? 18.009 -5.602 -12.193 1.00 82.12 198 ASP A C 1
ATOM 1520 O O . ASP A 1 198 ? 17.040 -5.469 -11.447 1.00 82.12 198 ASP A O 1
ATOM 1524 N N . TYR A 1 199 ? 18.191 -6.721 -12.902 1.00 83.75 199 TYR A N 1
ATOM 1525 C CA . TYR A 1 199 ? 17.252 -7.849 -12.857 1.00 83.75 199 TYR A CA 1
ATOM 1526 C C . TYR A 1 199 ? 17.325 -8.603 -11.534 1.00 83.75 199 TYR A C 1
ATOM 1528 O O . TYR A 1 199 ? 16.297 -9.051 -11.026 1.00 83.75 199 TYR A O 1
ATOM 1536 N N . VAL A 1 200 ? 18.522 -8.740 -10.957 1.00 87.06 200 VAL A N 1
ATOM 1537 C CA . VAL A 1 200 ? 18.689 -9.341 -9.628 1.00 87.06 200 VAL A CA 1
ATOM 1538 C C . VAL A 1 200 ? 18.000 -8.478 -8.569 1.00 87.06 200 VAL A C 1
ATOM 1540 O O . VAL A 1 200 ? 17.255 -9.006 -7.743 1.00 87.06 200 VAL A O 1
ATOM 1543 N N . GLU A 1 201 ? 18.182 -7.156 -8.628 1.00 85.81 201 GLU A N 1
ATOM 1544 C CA . GLU A 1 201 ? 17.521 -6.204 -7.731 1.00 85.81 201 GLU A CA 1
ATOM 1545 C C . GLU A 1 201 ? 15.991 -6.251 -7.894 1.00 85.81 201 GLU A C 1
ATOM 1547 O O . GLU A 1 201 ? 15.266 -6.368 -6.903 1.00 85.81 201 GLU A O 1
ATOM 1552 N N . ALA A 1 202 ? 15.493 -6.259 -9.137 1.00 86.06 202 ALA A N 1
ATOM 1553 C CA . ALA A 1 202 ? 14.067 -6.381 -9.431 1.00 86.06 202 ALA A CA 1
ATOM 1554 C C . ALA A 1 202 ? 13.479 -7.684 -8.872 1.00 86.06 202 ALA A C 1
ATOM 1556 O O . ALA A 1 202 ? 12.456 -7.653 -8.192 1.00 86.06 202 ALA A O 1
ATOM 1557 N N . ARG A 1 203 ? 14.144 -8.827 -9.084 1.00 85.69 203 ARG A N 1
ATOM 1558 C CA . ARG A 1 203 ? 13.718 -10.121 -8.521 1.00 85.69 203 ARG A CA 1
ATOM 1559 C C . ARG A 1 203 ? 13.676 -10.089 -6.995 1.00 85.69 203 ARG A C 1
ATOM 1561 O O . ARG A 1 203 ? 12.716 -10.585 -6.412 1.00 85.69 203 ARG A O 1
ATOM 1568 N N . GLY A 1 204 ? 14.668 -9.466 -6.359 1.00 88.25 204 GLY A N 1
ATOM 1569 C CA . GLY A 1 204 ? 14.713 -9.299 -4.906 1.00 88.25 204 GLY A CA 1
ATOM 1570 C C . GLY A 1 204 ? 13.541 -8.488 -4.341 1.00 88.25 204 GLY A C 1
ATOM 1571 O O . GLY A 1 204 ? 13.122 -8.741 -3.215 1.00 88.25 204 GLY A O 1
ATOM 1572 N N . MET A 1 205 ? 12.983 -7.551 -5.113 1.00 86.19 205 MET A N 1
ATOM 1573 C CA . MET A 1 205 ? 11.806 -6.770 -4.706 1.00 86.19 205 MET A CA 1
ATOM 1574 C C . MET A 1 205 ? 10.473 -7.416 -5.100 1.00 86.19 205 MET A C 1
ATOM 1576 O O . MET A 1 205 ? 9.487 -7.266 -4.381 1.00 86.19 205 MET A O 1
ATOM 1580 N N . LEU A 1 206 ? 10.432 -8.139 -6.222 1.00 89.94 206 LEU A N 1
ATOM 1581 C CA . LEU A 1 206 ? 9.216 -8.783 -6.721 1.00 89.94 206 LEU A CA 1
ATOM 1582 C C . LEU A 1 206 ? 8.876 -10.078 -5.980 1.00 89.94 206 LEU A C 1
ATOM 1584 O O . LEU A 1 206 ? 7.696 -10.368 -5.804 1.00 89.94 206 LEU A O 1
ATOM 1588 N N . LEU A 1 207 ? 9.873 -10.834 -5.513 1.00 91.38 207 LEU A N 1
ATOM 1589 C CA . LEU A 1 207 ? 9.632 -12.086 -4.791 1.00 91.38 207 LEU A CA 1
ATOM 1590 C C . LEU A 1 207 ? 8.790 -11.879 -3.509 1.00 91.38 207 LEU A C 1
ATOM 1592 O O . LEU A 1 207 ? 7.762 -12.547 -3.370 1.00 91.38 207 LEU A O 1
ATOM 1596 N N . PRO A 1 208 ? 9.104 -10.905 -2.626 1.00 89.94 208 PRO A N 1
ATOM 1597 C CA . PRO A 1 208 ? 8.234 -10.582 -1.495 1.00 89.94 208 PRO A CA 1
ATOM 1598 C C . PRO A 1 208 ? 6.819 -10.179 -1.922 1.00 89.94 208 PRO A C 1
ATOM 1600 O O . PRO A 1 208 ? 5.846 -10.557 -1.271 1.00 89.94 208 PRO A O 1
ATOM 1603 N N . ALA A 1 209 ? 6.679 -9.439 -3.030 1.00 90.44 209 ALA A N 1
ATOM 1604 C CA . ALA A 1 209 ? 5.367 -9.040 -3.533 1.00 90.44 209 ALA A CA 1
ATOM 1605 C C . ALA A 1 209 ? 4.513 -10.269 -3.872 1.00 90.44 209 ALA A C 1
ATOM 1607 O O . ALA A 1 209 ? 3.375 -10.379 -3.413 1.00 90.44 209 ALA A O 1
ATOM 1608 N N . THR A 1 210 ? 5.077 -11.227 -4.616 1.00 91.19 210 THR A N 1
ATOM 1609 C CA . THR A 1 210 ? 4.358 -12.447 -5.002 1.00 91.19 210 THR A CA 1
ATOM 1610 C C . THR A 1 210 ? 4.005 -13.315 -3.800 1.00 91.19 210 THR A C 1
ATOM 1612 O O . THR A 1 210 ? 2.894 -13.833 -3.744 1.00 91.19 210 THR A O 1
ATOM 1615 N N . GLU A 1 211 ? 4.895 -13.433 -2.812 1.00 91.81 211 GLU A N 1
ATOM 1616 C CA . GLU A 1 211 ? 4.623 -14.193 -1.586 1.00 91.81 211 GLU A CA 1
ATOM 1617 C C . GLU A 1 211 ? 3.456 -13.589 -0.792 1.00 91.81 211 GLU A C 1
ATOM 1619 O O . GLU A 1 211 ? 2.562 -14.308 -0.341 1.00 91.81 211 GLU A O 1
ATOM 1624 N N . HIS A 1 212 ? 3.422 -12.260 -0.650 1.00 91.19 212 HIS A N 1
ATOM 1625 C CA . HIS A 1 212 ? 2.326 -11.579 0.036 1.00 91.19 212 HIS A CA 1
ATOM 1626 C C . HIS A 1 212 ? 0.991 -11.737 -0.700 1.00 91.19 212 HIS A C 1
ATOM 1628 O O . HIS A 1 212 ? -0.013 -12.041 -0.055 1.00 91.19 212 HIS A O 1
ATOM 1634 N N . PHE A 1 213 ? 0.969 -11.620 -2.032 1.00 90.38 213 PHE A N 1
ATOM 1635 C CA . PHE A 1 213 ? -0.251 -11.847 -2.812 1.00 90.38 213 PHE A CA 1
ATOM 1636 C C . PHE A 1 213 ? -0.729 -13.301 -2.749 1.00 90.38 213 PHE A C 1
ATOM 1638 O O . PHE A 1 213 ? -1.917 -13.540 -2.556 1.00 90.38 213 PHE A O 1
ATOM 1645 N N . GLN A 1 214 ? 0.174 -14.281 -2.834 1.00 90.50 214 GLN A N 1
ATOM 1646 C CA . GLN A 1 214 ? -0.186 -15.696 -2.689 1.00 90.50 214 GLN A CA 1
ATOM 1647 C C . GLN A 1 214 ? -0.809 -15.980 -1.320 1.00 90.50 214 GLN A C 1
ATOM 1649 O O . GLN A 1 214 ? -1.830 -16.663 -1.223 1.00 90.50 214 GLN A O 1
ATOM 1654 N N . ARG A 1 215 ? -0.238 -15.409 -0.254 1.00 90.81 215 ARG A N 1
ATOM 1655 C CA . ARG A 1 215 ? -0.813 -15.505 1.092 1.00 90.81 215 ARG A CA 1
ATOM 1656 C C . ARG A 1 215 ? -2.166 -14.805 1.191 1.00 90.81 215 ARG A C 1
ATOM 1658 O O . ARG A 1 215 ? -3.045 -15.331 1.868 1.00 90.81 215 ARG A O 1
ATOM 1665 N N . ALA A 1 216 ? -2.346 -13.663 0.525 1.00 88.75 216 ALA A N 1
ATOM 1666 C CA . ALA A 1 216 ? -3.623 -12.953 0.485 1.00 88.75 216 ALA A CA 1
ATOM 1667 C C . ALA A 1 216 ? -4.717 -13.802 -0.177 1.00 88.75 216 ALA A C 1
ATOM 1669 O O . ALA A 1 216 ? -5.802 -13.937 0.382 1.00 88.75 216 ALA A O 1
ATOM 1670 N N . VAL A 1 217 ? -4.410 -14.437 -1.313 1.00 88.25 217 VAL A N 1
ATOM 1671 C CA . VAL A 1 217 ? -5.331 -15.351 -2.008 1.00 88.25 217 VAL A CA 1
ATOM 1672 C C . VAL A 1 2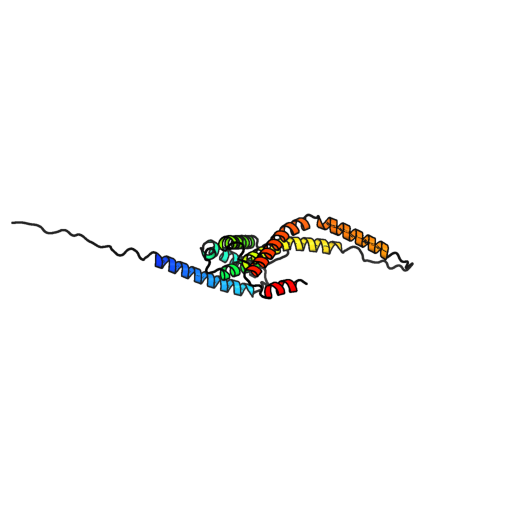17 ? -5.687 -16.536 -1.114 1.00 88.25 217 VAL A C 1
ATOM 1674 O O . VAL A 1 217 ? -6.864 -16.780 -0.868 1.00 88.25 217 VAL A O 1
ATOM 1677 N N . ALA A 1 218 ? -4.691 -17.210 -0.534 1.00 88.56 218 ALA A N 1
ATOM 1678 C CA . ALA A 1 218 ? -4.934 -18.337 0.366 1.00 88.56 218 ALA A CA 1
ATOM 1679 C C . ALA A 1 218 ? -5.761 -17.941 1.608 1.00 88.56 218 ALA A C 1
ATOM 1681 O O . ALA A 1 218 ? -6.561 -18.735 2.106 1.00 88.56 218 ALA A O 1
ATOM 1682 N N . ALA A 1 219 ? -5.578 -16.721 2.125 1.00 86.19 219 ALA A N 1
ATOM 1683 C CA . ALA A 1 219 ? -6.373 -16.181 3.226 1.00 86.19 219 ALA A CA 1
ATOM 1684 C C . ALA A 1 219 ? -7.824 -15.898 2.806 1.00 86.19 219 ALA A C 1
ATOM 1686 O O . ALA A 1 219 ? -8.750 -16.282 3.520 1.00 86.19 219 ALA A O 1
ATOM 1687 N N . ALA A 1 220 ? -8.030 -15.294 1.634 1.00 83.88 220 ALA A N 1
ATOM 1688 C CA . ALA A 1 220 ? -9.357 -15.027 1.084 1.00 83.88 220 ALA A CA 1
ATOM 1689 C C . ALA A 1 220 ? -10.134 -16.324 0.788 1.00 83.88 220 ALA A C 1
ATOM 1691 O O . ALA A 1 220 ? -11.320 -16.418 1.111 1.00 83.88 220 ALA A O 1
ATOM 1692 N N . GLU A 1 22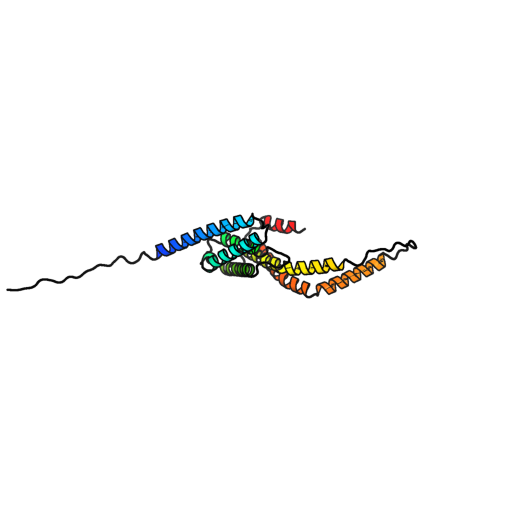1 ? -9.457 -17.342 0.247 1.00 84.62 221 GLU A N 1
ATOM 1693 C CA . GLU A 1 221 ? -10.022 -18.676 0.011 1.00 84.62 221 GLU A CA 1
ATOM 1694 C C . GLU A 1 221 ? -10.464 -19.342 1.318 1.00 84.62 221 GLU A C 1
ATOM 1696 O O . GLU A 1 221 ? -11.599 -19.810 1.421 1.00 84.62 221 GLU A O 1
ATOM 1701 N N . ARG A 1 222 ? -9.609 -19.333 2.351 1.00 83.06 222 ARG A N 1
ATOM 1702 C CA . ARG A 1 222 ? -9.950 -19.875 3.678 1.00 83.06 222 ARG A CA 1
ATOM 1703 C C . ARG A 1 222 ? -11.109 -19.134 4.340 1.00 83.06 222 ARG A C 1
ATOM 1705 O O . ARG A 1 222 ? -11.913 -19.760 5.023 1.00 83.06 222 ARG A O 1
ATOM 1712 N N . ALA A 1 223 ? -11.217 -17.826 4.118 1.00 78.19 223 ALA A N 1
ATOM 1713 C CA . ALA A 1 223 ? -12.313 -17.009 4.627 1.00 78.19 223 ALA A CA 1
ATOM 1714 C C . ALA A 1 223 ? -13.633 -17.197 3.850 1.00 78.19 223 ALA A C 1
ATOM 1716 O O . ALA A 1 223 ? -14.625 -16.550 4.183 1.00 78.19 223 ALA A O 1
ATOM 1717 N N . GLY A 1 224 ? -13.659 -18.029 2.798 1.00 69.94 224 GLY A N 1
ATOM 1718 C CA . GLY A 1 224 ? -14.831 -18.197 1.934 1.00 69.94 224 GLY A CA 1
ATOM 1719 C C . GLY A 1 224 ? -15.204 -16.924 1.166 1.00 69.94 224 GLY A C 1
ATOM 1720 O O . GLY A 1 224 ? -16.304 -16.831 0.628 1.00 69.94 224 GLY A O 1
ATOM 1721 N N . ARG A 1 225 ? -14.293 -15.940 1.107 1.00 68.00 225 ARG A N 1
ATOM 1722 C CA . ARG A 1 225 ? -14.449 -14.675 0.376 1.00 68.00 225 ARG A CA 1
ATOM 1723 C C . ARG A 1 225 ? -13.890 -14.793 -1.041 1.00 68.00 225 ARG A C 1
ATOM 1725 O O . ARG A 1 225 ? -13.313 -13.843 -1.561 1.00 68.00 225 ARG A O 1
ATOM 1732 N N . SER A 1 226 ? -14.063 -15.947 -1.685 1.00 59.84 226 SER A N 1
ATOM 1733 C CA . SER A 1 226 ? -13.794 -16.141 -3.113 1.00 59.84 226 SER A CA 1
ATOM 1734 C C . SER A 1 226 ? -14.868 -15.436 -3.954 1.00 59.84 226 SER A C 1
ATOM 1736 O O . SER A 1 226 ? -15.599 -16.044 -4.732 1.00 59.84 226 SER A O 1
ATOM 1738 N N . SER A 1 227 ? -15.003 -14.125 -3.757 1.00 50.53 227 SER A N 1
ATOM 1739 C CA . SER A 1 227 ? -15.834 -13.271 -4.594 1.00 50.53 227 SER A CA 1
ATOM 1740 C C . SER A 1 227 ? -15.098 -13.017 -5.908 1.00 50.53 227 SER A C 1
ATOM 1742 O O . SER A 1 227 ? -13.877 -12.843 -5.924 1.00 50.53 227 SER A O 1
ATOM 1744 N N . GLY A 1 228 ? -15.840 -13.002 -7.017 1.00 55.00 228 GLY A N 1
ATOM 1745 C CA . GLY A 1 228 ? -15.323 -12.908 -8.387 1.00 55.00 228 GLY A CA 1
ATOM 1746 C C . GLY A 1 228 ? -14.389 -11.722 -8.674 1.00 55.00 228 GLY A 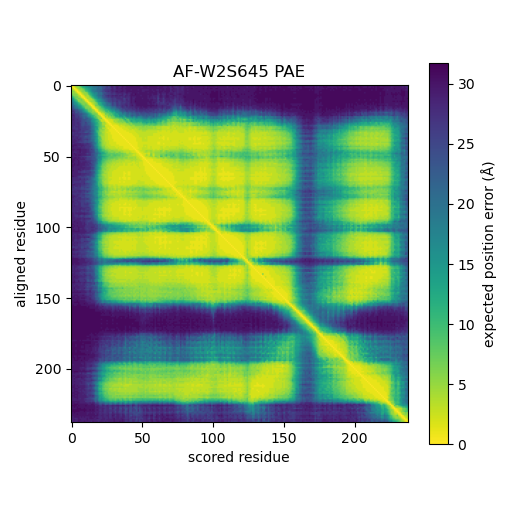C 1
ATOM 1747 O O . GLY A 1 228 ? -13.701 -11.749 -9.689 1.00 55.00 228 GLY A O 1
ATOM 1748 N N . ASP A 1 229 ? -14.282 -10.741 -7.777 1.00 53.88 229 ASP A N 1
ATOM 1749 C CA . ASP A 1 229 ? -13.362 -9.600 -7.879 1.00 53.88 229 ASP A CA 1
ATOM 1750 C C . ASP A 1 229 ? -11.876 -10.001 -7.775 1.00 53.88 229 ASP A C 1
ATOM 1752 O O . ASP A 1 229 ? -11.024 -9.420 -8.457 1.00 53.88 229 ASP A O 1
ATOM 1756 N N . CYS A 1 230 ? -11.546 -11.045 -7.001 1.00 49.44 230 CYS A N 1
ATOM 1757 C CA . CYS A 1 230 ? -10.184 -11.598 -6.941 1.00 49.44 230 CYS A CA 1
ATOM 1758 C C . CYS A 1 230 ? -9.793 -12.330 -8.239 1.00 49.44 230 CYS A C 1
ATOM 1760 O O . CYS A 1 230 ? -8.619 -12.386 -8.590 1.00 49.44 230 CYS A O 1
ATOM 1762 N N . LEU A 1 231 ? -10.772 -12.869 -8.977 1.00 53.34 231 LEU A N 1
ATOM 1763 C CA . LEU A 1 231 ? -10.557 -13.484 -10.293 1.00 53.34 231 LEU A CA 1
ATOM 1764 C C . LEU A 1 231 ? -10.546 -12.431 -11.415 1.00 53.34 231 LEU A C 1
ATOM 1766 O O . LEU A 1 231 ? -9.762 -12.538 -12.357 1.00 53.34 231 LEU A O 1
ATOM 1770 N N . ALA A 1 232 ? -11.364 -11.379 -11.302 1.00 54.06 232 ALA A N 1
ATOM 1771 C CA . ALA A 1 232 ? -11.416 -10.280 -12.265 1.00 54.06 232 ALA A CA 1
ATOM 1772 C C . ALA A 1 232 ? -10.115 -9.458 -12.294 1.00 54.06 232 ALA A C 1
ATOM 1774 O O . ALA A 1 232 ? -9.674 -9.043 -13.364 1.00 54.06 232 ALA A O 1
ATOM 1775 N N . SER A 1 233 ? -9.456 -9.283 -11.145 1.00 47.91 233 SER A N 1
ATOM 1776 C CA . SER A 1 233 ? -8.145 -8.621 -11.068 1.00 47.91 233 SER A CA 1
ATOM 1777 C C . SER A 1 233 ? -7.011 -9.434 -11.716 1.00 47.91 233 SER A C 1
ATOM 1779 O O . SER A 1 233 ? -6.058 -8.841 -12.213 1.00 47.91 233 SER A O 1
ATOM 1781 N N . VAL A 1 234 ? -7.142 -10.764 -11.813 1.00 47.53 234 VAL A N 1
ATOM 1782 C CA . VAL A 1 234 ? -6.215 -11.632 -12.569 1.00 47.53 234 VAL A CA 1
ATOM 1783 C C . VAL A 1 234 ? -6.536 -11.632 -14.070 1.00 47.53 234 VAL A C 1
ATOM 1785 O O . VAL A 1 234 ? -5.629 -11.697 -14.895 1.00 47.53 234 VAL A O 1
ATOM 1788 N N . SER A 1 235 ? -7.810 -11.488 -14.447 1.00 38.62 235 SER A N 1
ATOM 1789 C CA . SER A 1 235 ? -8.231 -11.430 -15.855 1.00 38.62 235 SER A CA 1
ATOM 1790 C C . SER A 1 235 ? -7.851 -10.128 -16.571 1.00 38.62 235 SER A C 1
ATOM 1792 O O . SER A 1 235 ? -7.887 -10.105 -17.797 1.00 38.62 235 SER A O 1
ATOM 1794 N N . LEU A 1 236 ? -7.509 -9.054 -15.849 1.00 38.56 236 LEU A N 1
ATOM 1795 C CA . LEU A 1 236 ? -7.097 -7.777 -16.452 1.00 38.56 236 LEU A CA 1
ATOM 1796 C C . LEU A 1 236 ? -5.590 -7.707 -16.784 1.00 38.56 236 LEU A C 1
ATOM 1798 O O . LEU A 1 236 ? -5.110 -6.665 -17.225 1.00 38.56 236 LEU A O 1
ATOM 1802 N N . LEU A 1 237 ? -4.848 -8.795 -16.546 1.00 38.72 237 LEU A N 1
ATOM 1803 C CA . LEU A 1 237 ? -3.414 -8.935 -16.835 1.00 38.72 237 LEU A CA 1
ATOM 1804 C C . LEU A 1 237 ? -3.109 -9.998 -17.913 1.00 38.72 237 LEU A C 1
ATOM 1806 O O . LEU A 1 237 ? -1.959 -10.419 -18.041 1.00 38.72 237 LEU A O 1
ATOM 1810 N N . ALA A 1 238 ? -4.112 -10.412 -18.695 1.00 36.47 238 ALA A N 1
ATOM 1811 C CA . ALA A 1 238 ? -3.954 -11.221 -19.909 1.00 36.47 238 ALA A CA 1
ATOM 1812 C C . ALA A 1 238 ? -4.380 -10.413 -21.141 1.00 36.47 238 ALA A C 1
ATOM 1814 O O . ALA A 1 238 ? -3.720 -10.569 -22.192 1.00 36.47 238 ALA A O 1
#

Organism: Cyphellophora europaea (strain CBS 101466) (NCBI:txid1220924)

Nearest PDB structures (foldseek):
  5a7d-assembly4_D  TM=2.420E-01  e=4.108E-01  Drosophila melanogaster
  8e12-assembly1_B  TM=2.373E-01  e=3.359E+00  synthetic construct
  8f6q-assembly1_A  TM=3.369E-01  e=8.500E+00  synthetic construct